Protein AF-A0A2D5GUH6-F1 (afdb_monomer_lite)

Secondary structure (DSSP, 8-state):
-PPP-S----TT----PPPSEEEEEEEEEEEEEEEEETTEEEEEEEEEEEE-GGGGG-EEE-B-EETTEE-B-TTSPBPB-B-SSSSBPEEEGGGGTT-EEE---EEEE-SGGGGGGGHHHHHHHHHTT----EEEETTEEEE---PPPHHHHTT-EEEEEEEEEEEE-TTTTTS-GGGPPEEEEEEEEEEEE-TTSPP--HHHH--PPP-

Foldseek 3Di:
DDDDDPDDDDPVDDDDDDDFDKAKWAFLFKDWDWDQDPLGIKIWIKTKIFGAQCLQVDKDFDFDDDVPHFDADPVRHTHFDDPVVRDGDIDGPNVSHRDMAMAPTQIGHPDPVCRVSNVVVVLVCVLLVNDFDWDADPNDTDTHDDDDDGVSGGQFIKIFGKDKDKDFDPVPPVDPPVRTDIDIDIHGPDIHGDPPDDGDDSVVSPPDDDD

pLDDT: mean 88.66, std 9.54, range [40.62, 97.88]

Structure (mmCIF, N/CA/C/O backbone):
data_AF-A0A2D5GUH6-F1
#
_entry.id   AF-A0A2D5GUH6-F1
#
loop_
_atom_site.group_PDB
_atom_site.id
_atom_site.type_symbol
_atom_site.label_atom_id
_atom_site.label_alt_id
_atom_site.label_comp_id
_atom_site.label_asym_id
_atom_site.label_entity_id
_atom_site.label_seq_id
_atom_site.pdbx_PDB_ins_code
_atom_site.Cartn_x
_atom_site.Cartn_y
_atom_site.Cartn_z
_atom_site.occupancy
_atom_site.B_iso_or_equiv
_atom_site.auth_seq_id
_atom_site.auth_comp_id
_atom_site.auth_asym_id
_atom_site.auth_atom_id
_atom_site.pdbx_PDB_model_num
ATOM 1 N N . MET A 1 1 ? -12.219 -28.291 39.552 1.00 52.75 1 MET A N 1
ATOM 2 C CA . MET A 1 1 ? -12.033 -26.850 39.821 1.00 52.75 1 MET A CA 1
ATOM 3 C C . MET A 1 1 ? -11.448 -26.207 38.575 1.00 52.75 1 MET A C 1
ATOM 5 O O . MET A 1 1 ? -10.598 -26.850 37.963 1.00 52.75 1 MET A O 1
ATOM 9 N N . PRO A 1 2 ? -11.906 -25.012 38.170 1.00 59.28 2 PRO A N 1
ATOM 10 C CA . PRO A 1 2 ? -11.261 -24.263 37.096 1.00 59.28 2 PRO A CA 1
ATOM 11 C C . PRO A 1 2 ? -9.807 -23.950 37.476 1.00 59.28 2 PRO A C 1
ATOM 13 O O . PRO A 1 2 ? -9.514 -23.716 38.648 1.00 59.28 2 PRO A O 1
ATOM 16 N N . LYS A 1 3 ? -8.898 -23.987 36.497 1.00 79.75 3 LYS A N 1
ATOM 17 C CA . LYS A 1 3 ? -7.474 -23.697 36.695 1.00 79.75 3 LYS A CA 1
ATOM 18 C C . LYS A 1 3 ? -7.233 -22.217 36.417 1.00 79.75 3 LYS A C 1
ATOM 20 O O . LYS A 1 3 ? -7.544 -21.751 35.324 1.00 79.75 3 LYS A O 1
ATOM 25 N N . THR A 1 4 ? -6.691 -21.493 37.389 1.00 72.62 4 THR A N 1
ATOM 26 C CA . THR A 1 4 ? -6.292 -20.096 37.194 1.00 72.62 4 THR A CA 1
ATOM 27 C C . THR A 1 4 ? -5.098 -20.043 36.243 1.00 72.62 4 THR A C 1
ATOM 29 O O . THR A 1 4 ? -4.139 -20.799 36.409 1.00 72.62 4 THR A O 1
ATOM 32 N N . ILE A 1 5 ? -5.177 -19.173 35.241 1.00 86.62 5 ILE A N 1
ATOM 33 C CA . ILE A 1 5 ? -4.087 -18.843 34.319 1.00 86.62 5 ILE A CA 1
ATOM 34 C C . ILE A 1 5 ? -3.830 -17.338 34.398 1.00 86.62 5 ILE A C 1
ATOM 36 O O . ILE A 1 5 ? -4.734 -16.582 34.749 1.00 86.62 5 ILE A O 1
ATOM 40 N N . GLU A 1 6 ? -2.623 -16.897 34.058 1.00 85.19 6 GLU A N 1
ATOM 41 C CA . GLU A 1 6 ? -2.213 -15.482 34.088 1.00 85.19 6 GLU A CA 1
ATOM 42 C C . GLU A 1 6 ? -2.738 -14.686 32.875 1.00 85.19 6 GLU A C 1
ATOM 44 O O . GLU A 1 6 ? -2.061 -13.814 32.339 1.00 85.19 6 GLU A O 1
ATOM 49 N N . ALA A 1 7 ? -3.947 -15.004 32.405 1.00 83.25 7 ALA A N 1
ATOM 50 C CA . ALA A 1 7 ? -4.593 -14.278 31.318 1.00 83.25 7 ALA A CA 1
ATOM 51 C C . ALA A 1 7 ? -5.390 -13.092 31.875 1.00 83.25 7 ALA A C 1
ATOM 53 O O . ALA A 1 7 ? -6.165 -13.241 32.822 1.00 83.25 7 ALA A O 1
ATOM 54 N N . THR A 1 8 ? -5.228 -11.923 31.260 1.00 79.50 8 THR A N 1
ATOM 55 C CA . THR A 1 8 ? -5.970 -10.701 31.587 1.00 79.50 8 THR A CA 1
ATOM 56 C C . THR A 1 8 ? -6.867 -10.300 30.415 1.00 79.50 8 THR A C 1
ATOM 58 O O . THR A 1 8 ? -6.554 -10.561 29.255 1.00 79.50 8 THR A O 1
ATOM 61 N N . TYR A 1 9 ? -8.010 -9.684 30.716 1.00 78.44 9 TYR A N 1
ATOM 62 C CA . TYR A 1 9 ? -8.901 -9.079 29.726 1.00 78.44 9 TYR A CA 1
ATOM 63 C C . TYR A 1 9 ? -9.115 -7.620 30.116 1.00 78.44 9 TYR A C 1
ATOM 65 O O . TYR A 1 9 ? -9.597 -7.341 31.213 1.00 78.44 9 TYR A O 1
ATOM 73 N N . ASP A 1 10 ? -8.725 -6.703 29.234 1.00 76.00 10 ASP A N 1
ATOM 74 C CA . ASP A 1 10 ? -8.953 -5.272 29.404 1.00 76.00 10 ASP A CA 1
ATOM 75 C C . ASP A 1 10 ? -10.206 -4.868 28.608 1.00 76.00 10 ASP A C 1
ATOM 77 O O . ASP A 1 10 ? -10.133 -4.740 27.384 1.00 76.00 10 ASP A O 1
ATOM 81 N N . PRO A 1 11 ? -11.359 -4.654 29.268 1.00 69.81 11 PRO A N 1
ATOM 82 C CA . PRO A 1 11 ? -12.603 -4.309 28.586 1.00 69.81 11 PRO A CA 1
ATOM 83 C C . PRO A 1 11 ? -12.568 -2.919 27.932 1.00 69.81 11 PRO A C 1
ATOM 85 O O . PRO A 1 11 ? -13.468 -2.599 27.159 1.00 69.81 11 PRO A O 1
ATOM 88 N N . SER A 1 12 ? -11.564 -2.085 28.233 1.00 69.50 12 SER A N 1
ATOM 89 C CA . SER A 1 12 ? -11.398 -0.771 27.604 1.00 69.50 12 SER A CA 1
ATOM 90 C C . SER A 1 12 ? -10.720 -0.847 26.232 1.00 69.50 12 SER A C 1
ATOM 92 O O . SER A 1 12 ? -10.913 0.035 25.393 1.00 69.50 12 SER A O 1
ATOM 94 N N . LYS A 1 13 ? -9.969 -1.924 25.962 1.00 68.06 13 LYS A N 1
ATOM 95 C CA . LYS A 1 13 ? -9.274 -2.158 24.692 1.00 68.06 13 LYS A CA 1
ATOM 96 C C . LYS A 1 13 ? -10.116 -3.038 23.785 1.00 68.06 13 LYS A C 1
ATOM 98 O O . LYS A 1 13 ? -9.887 -4.236 23.638 1.00 68.06 13 LYS A O 1
ATOM 103 N N . VAL A 1 14 ? -11.100 -2.413 23.149 1.00 73.31 14 VAL A N 1
ATOM 104 C CA . VAL A 1 14 ? -11.916 -3.082 22.136 1.00 73.31 14 VAL A CA 1
ATOM 105 C C . VAL A 1 14 ? -11.064 -3.294 20.887 1.00 73.31 14 VAL A C 1
ATOM 107 O O . VAL A 1 14 ? -10.550 -2.336 20.304 1.00 73.31 14 VAL A O 1
ATOM 110 N N . TRP A 1 15 ? -10.900 -4.553 20.482 1.00 79.94 15 TRP A N 1
ATOM 111 C CA . TRP A 1 15 ? -10.258 -4.889 19.215 1.00 79.94 15 TRP A CA 1
ATOM 112 C C . TRP A 1 15 ? -11.026 -4.234 18.060 1.00 79.94 15 TRP A C 1
ATOM 114 O O . TRP A 1 15 ? -12.254 -4.289 18.012 1.00 79.94 15 TRP A O 1
ATOM 124 N N . LYS A 1 16 ? -10.297 -3.612 17.130 1.00 85.00 16 LYS A N 1
ATOM 125 C CA . LYS A 1 16 ? -10.862 -2.981 15.934 1.00 85.00 16 LYS A CA 1
ATOM 126 C C . LYS A 1 16 ? -10.305 -3.673 14.688 1.00 85.00 16 LYS A C 1
ATOM 128 O O . LYS A 1 16 ? -9.084 -3.852 14.610 1.00 85.00 16 LYS A O 1
ATOM 133 N N . PRO A 1 17 ? -11.158 -4.060 13.724 1.00 88.06 17 PRO A N 1
ATOM 134 C CA . PRO A 1 17 ? -10.691 -4.625 12.471 1.00 88.06 17 PRO A CA 1
ATOM 135 C C . PRO A 1 17 ? -10.017 -3.556 11.612 1.00 88.06 17 PRO A C 1
ATOM 137 O O . PRO A 1 17 ? -10.402 -2.388 11.635 1.00 88.06 17 PRO A O 1
ATOM 140 N N . ILE A 1 18 ? -9.063 -3.993 10.794 1.00 91.19 18 ILE A N 1
ATOM 141 C CA . ILE A 1 18 ? -8.545 -3.187 9.689 1.00 91.19 18 ILE A CA 1
ATOM 142 C C . ILE A 1 18 ? -9.624 -3.149 8.603 1.00 91.19 18 ILE A C 1
ATOM 144 O O . ILE A 1 18 ? -10.157 -4.196 8.220 1.00 91.19 18 ILE A O 1
ATOM 148 N N . GLU A 1 19 ? -9.931 -1.964 8.091 1.00 93.25 19 GLU A N 1
ATOM 149 C CA . GLU A 1 19 ? -10.806 -1.807 6.932 1.00 93.25 19 GLU A CA 1
ATOM 150 C C . GLU A 1 19 ? -10.016 -1.506 5.657 1.00 93.25 19 GLU A C 1
ATOM 152 O O . GLU A 1 19 ? -8.835 -1.159 5.681 1.00 93.25 19 GLU A O 1
ATOM 157 N N . GLU A 1 20 ? -10.661 -1.719 4.513 1.00 94.88 20 GLU A N 1
ATOM 158 C CA . GLU A 1 20 ? -10.119 -1.233 3.247 1.00 94.88 20 GLU A CA 1
ATOM 159 C C . GLU A 1 20 ? -10.252 0.284 3.195 1.00 94.88 20 GLU A C 1
ATOM 161 O O . GLU A 1 20 ? -11.263 0.846 3.620 1.00 94.88 20 GLU A O 1
ATOM 166 N N . GLY A 1 21 ? -9.246 0.956 2.652 1.00 95.31 21 GLY A N 1
ATOM 167 C CA . GLY A 1 21 ? -9.231 2.407 2.665 1.00 95.31 21 GLY A CA 1
ATOM 168 C C . GLY A 1 21 ? -7.942 2.995 2.132 1.00 95.31 21 GLY A C 1
ATOM 169 O O . GLY A 1 21 ? -7.049 2.289 1.661 1.00 95.31 21 GLY A O 1
ATOM 170 N N . ILE A 1 22 ? -7.874 4.319 2.195 1.00 96.94 22 ILE A N 1
ATOM 171 C CA . ILE A 1 22 ? -6.683 5.087 1.861 1.00 96.94 22 ILE A CA 1
ATOM 172 C C . ILE A 1 22 ? -6.146 5.666 3.165 1.00 96.94 22 ILE A C 1
ATOM 174 O O . ILE A 1 22 ? -6.872 6.373 3.863 1.00 96.94 22 ILE A O 1
ATOM 178 N N . TYR A 1 23 ? -4.892 5.360 3.486 1.00 96.94 23 TYR A N 1
ATOM 179 C CA . TYR A 1 23 ? -4.272 5.754 4.748 1.00 96.94 23 TYR A CA 1
ATOM 180 C C . TYR A 1 23 ? -2.957 6.499 4.505 1.00 96.94 23 TYR A C 1
ATOM 182 O O . TYR A 1 23 ? -2.220 6.119 3.589 1.00 96.94 23 TYR A O 1
ATOM 190 N N . PRO A 1 24 ? -2.643 7.531 5.309 1.00 97.56 24 PRO A N 1
ATOM 191 C CA . PRO A 1 24 ? -1.328 8.153 5.289 1.00 97.56 24 PRO A CA 1
ATOM 192 C C . PRO A 1 24 ? -0.286 7.169 5.827 1.00 97.56 24 PRO A C 1
ATOM 194 O O . PRO A 1 24 ? -0.514 6.462 6.813 1.00 97.56 24 PRO A O 1
ATOM 197 N N . ALA A 1 25 ? 0.853 7.101 5.159 1.00 97.69 25 ALA A N 1
ATOM 198 C CA . ALA A 1 25 ? 1.940 6.194 5.475 1.00 97.69 25 ALA A CA 1
ATOM 199 C C . ALA A 1 25 ? 3.278 6.771 5.014 1.00 97.69 25 ALA A C 1
ATOM 201 O O . ALA A 1 25 ? 3.339 7.741 4.262 1.00 97.69 25 ALA A O 1
ATOM 202 N N . HIS A 1 26 ? 4.350 6.107 5.414 1.00 97.44 26 HIS A N 1
ATOM 203 C CA . HIS A 1 26 ? 5.699 6.339 4.926 1.00 97.44 26 HIS A CA 1
ATOM 204 C C . HIS A 1 26 ? 6.218 5.074 4.264 1.00 97.44 26 HIS A C 1
ATOM 206 O O . HIS A 1 26 ? 5.919 3.956 4.699 1.00 97.44 26 HIS A O 1
ATOM 212 N N . ILE A 1 27 ? 7.002 5.238 3.203 1.00 96.38 27 ILE A N 1
ATOM 213 C CA . ILE A 1 27 ? 7.731 4.118 2.608 1.00 96.38 27 ILE A CA 1
ATOM 214 C C . ILE A 1 27 ? 8.804 3.690 3.610 1.00 96.38 27 ILE A C 1
ATOM 216 O O . ILE A 1 27 ? 9.737 4.436 3.891 1.00 96.38 27 ILE A O 1
ATOM 220 N N . LYS A 1 28 ? 8.648 2.485 4.162 1.00 95.00 28 LYS A N 1
ATOM 221 C CA . LYS A 1 28 ? 9.553 1.920 5.168 1.00 95.00 28 LYS A CA 1
ATOM 222 C C . LYS A 1 28 ? 10.783 1.280 4.538 1.00 95.00 28 LYS A C 1
ATOM 224 O O . LYS A 1 28 ? 11.849 1.276 5.131 1.00 95.00 28 LYS A O 1
ATOM 229 N N . GLY A 1 29 ? 10.623 0.671 3.370 1.00 93.69 29 GLY A N 1
ATOM 230 C CA . GLY A 1 29 ? 11.730 -0.012 2.719 1.00 93.69 29 GLY A CA 1
ATOM 231 C C . GLY A 1 29 ? 11.336 -0.634 1.397 1.00 93.69 29 GLY A C 1
ATOM 232 O O . GLY A 1 29 ? 10.152 -0.816 1.096 1.00 93.69 29 GLY A O 1
ATOM 233 N N . ILE A 1 30 ? 12.358 -1.001 0.642 1.00 94.44 30 ILE A N 1
ATOM 234 C CA . ILE A 1 30 ? 12.251 -1.637 -0.661 1.00 94.44 30 ILE A CA 1
ATOM 235 C C . ILE A 1 30 ? 13.061 -2.931 -0.656 1.00 94.44 30 ILE A C 1
ATOM 237 O O . ILE A 1 30 ? 14.000 -3.109 0.111 1.00 94.44 30 ILE A O 1
ATOM 241 N N . SER A 1 31 ? 12.670 -3.878 -1.491 1.00 93.50 31 SER A N 1
ATOM 242 C CA . SER A 1 31 ? 13.477 -5.054 -1.792 1.00 93.50 31 SER A CA 1
ATOM 243 C C . SER A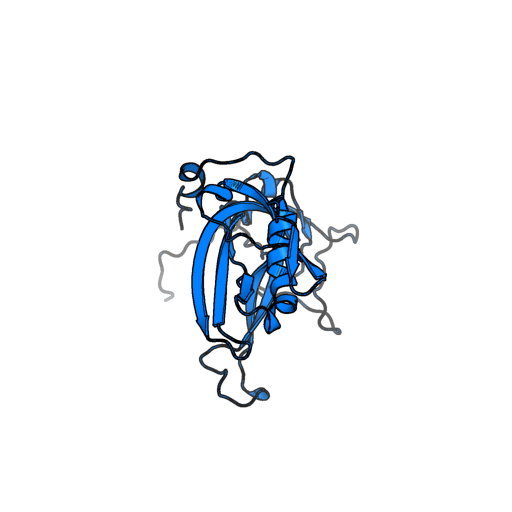 1 31 ? 13.276 -5.412 -3.251 1.00 93.50 31 SER A C 1
ATOM 245 O O . SER A 1 31 ? 12.173 -5.263 -3.779 1.00 93.50 31 SER A O 1
ATOM 247 N N . SER A 1 32 ? 14.331 -5.874 -3.910 1.00 94.44 32 SER A N 1
ATOM 248 C CA . SER A 1 32 ? 14.270 -6.309 -5.298 1.00 94.44 32 SER A CA 1
ATOM 249 C C . SER A 1 32 ? 14.840 -7.714 -5.443 1.00 94.44 32 SER A C 1
ATOM 251 O O . SER A 1 32 ? 15.716 -8.140 -4.689 1.00 94.44 32 SER A O 1
ATOM 253 N N . LYS A 1 33 ? 14.296 -8.474 -6.391 1.00 94.38 33 LYS A N 1
ATOM 254 C CA . LYS A 1 33 ? 14.839 -9.777 -6.778 1.00 94.38 33 LYS A CA 1
ATOM 255 C C . LYS A 1 33 ? 14.514 -10.095 -8.224 1.00 94.38 33 LYS A C 1
ATOM 257 O O . LYS A 1 33 ? 13.436 -9.759 -8.714 1.00 94.38 33 LYS A O 1
ATOM 262 N N . GLU A 1 34 ? 15.414 -10.810 -8.876 1.00 94.50 34 GLU A N 1
ATOM 263 C CA . GLU A 1 34 ? 15.160 -11.388 -10.189 1.00 94.50 34 GLU A CA 1
ATOM 264 C C . GLU A 1 34 ? 14.294 -12.644 -10.056 1.00 94.50 34 GLU A C 1
ATOM 266 O O . GLU A 1 34 ? 14.464 -13.462 -9.147 1.00 94.50 34 GLU A O 1
ATOM 271 N N . VAL A 1 35 ? 13.329 -12.791 -10.957 1.00 93.19 35 VAL A N 1
ATOM 272 C CA . VAL A 1 35 ? 12.432 -13.942 -11.019 1.00 93.19 35 VAL A CA 1
ATOM 273 C C . VAL A 1 35 ? 12.217 -14.372 -12.460 1.00 93.19 35 VAL A C 1
ATOM 275 O O . VAL A 1 35 ? 12.092 -13.559 -13.376 1.00 93.19 35 VAL A O 1
ATOM 278 N N . HIS A 1 36 ? 12.088 -15.681 -12.651 1.00 90.31 36 HIS A N 1
ATOM 279 C CA . HIS A 1 36 ? 11.656 -16.238 -13.921 1.00 90.31 36 HIS A CA 1
ATOM 280 C C . HIS A 1 36 ? 10.138 -16.439 -13.899 1.00 90.31 36 HIS A C 1
ATOM 282 O O . HIS A 1 36 ? 9.603 -17.172 -13.062 1.00 90.31 36 HIS A O 1
ATOM 288 N N . THR A 1 37 ? 9.425 -15.776 -14.806 1.00 86.88 37 THR A N 1
ATOM 289 C CA . THR A 1 37 ? 7.965 -15.874 -14.920 1.00 86.88 37 THR A CA 1
ATOM 290 C C . THR A 1 37 ? 7.571 -16.541 -16.235 1.00 86.88 37 THR A C 1
ATOM 292 O O . THR A 1 37 ? 8.360 -16.632 -17.169 1.00 86.88 37 THR A O 1
ATOM 295 N N . ARG A 1 38 ? 6.295 -16.927 -16.375 1.00 83.50 38 ARG A N 1
ATOM 296 C CA . ARG A 1 38 ? 5.752 -17.397 -17.667 1.00 83.50 38 ARG A CA 1
ATOM 297 C C . ARG A 1 38 ? 5.865 -16.361 -18.792 1.00 83.50 38 ARG A C 1
ATOM 299 O O . ARG A 1 38 ? 5.743 -16.714 -19.956 1.00 83.50 38 ARG A O 1
ATOM 306 N N . ALA A 1 39 ? 6.007 -15.088 -18.434 1.00 81.06 39 ALA A N 1
ATOM 307 C CA . ALA A 1 39 ? 6.081 -13.961 -19.349 1.00 81.06 39 ALA A CA 1
ATOM 308 C C . ALA A 1 39 ? 7.524 -13.549 -19.690 1.00 81.06 39 ALA A C 1
ATOM 310 O O . ALA A 1 39 ? 7.675 -12.585 -20.434 1.00 81.06 39 ALA A O 1
ATOM 311 N N . GLY A 1 40 ? 8.531 -14.250 -19.155 1.00 85.94 40 GLY A N 1
ATOM 312 C CA . GLY A 1 40 ? 9.948 -13.919 -19.284 1.00 85.94 40 GLY A CA 1
ATOM 313 C C . GLY A 1 40 ? 10.607 -13.611 -17.939 1.00 85.94 40 GLY A C 1
ATOM 314 O O . GLY A 1 40 ? 9.989 -13.736 -16.872 1.00 85.94 40 GLY A O 1
ATOM 315 N N . GLU A 1 41 ? 11.874 -13.216 -18.008 1.00 91.94 41 GLU A N 1
ATOM 316 C CA . GLU A 1 41 ? 12.641 -12.718 -16.867 1.00 91.94 41 GLU A CA 1
ATOM 317 C C . GLU A 1 41 ? 12.098 -11.360 -16.417 1.00 91.94 41 GLU A C 1
ATOM 319 O O . GLU A 1 41 ? 11.745 -10.501 -17.231 1.00 91.94 41 GLU A O 1
ATOM 324 N N . ALA A 1 42 ? 11.979 -11.189 -15.104 1.00 94.56 42 ALA A N 1
ATOM 325 C CA . ALA A 1 42 ? 11.501 -9.956 -14.510 1.00 94.56 42 ALA A CA 1
ATOM 326 C C . ALA A 1 42 ? 12.251 -9.647 -13.218 1.00 94.56 42 ALA A C 1
ATOM 328 O O . ALA A 1 42 ? 12.640 -10.548 -12.477 1.00 94.56 42 ALA A O 1
ATOM 329 N N . ILE A 1 43 ? 12.373 -8.364 -12.910 1.00 95.56 43 ILE A N 1
ATOM 330 C CA . ILE A 1 43 ? 12.753 -7.883 -11.586 1.00 95.56 43 ILE A CA 1
ATOM 331 C C . ILE A 1 43 ? 11.455 -7.593 -10.834 1.00 95.56 43 ILE A C 1
ATOM 333 O O . ILE A 1 43 ? 10.577 -6.899 -11.346 1.00 95.56 43 ILE A O 1
ATOM 337 N N . VAL A 1 44 ? 11.304 -8.142 -9.633 1.00 94.94 44 VAL A N 1
ATOM 338 C CA . VAL A 1 44 ? 10.187 -7.819 -8.740 1.00 94.94 44 VAL A CA 1
ATOM 339 C C . VAL A 1 44 ? 10.684 -6.870 -7.676 1.00 94.94 44 VAL A C 1
ATOM 341 O O . VAL A 1 44 ? 11.592 -7.220 -6.927 1.00 94.94 44 VAL A O 1
ATOM 344 N N . VAL A 1 45 ? 10.056 -5.702 -7.602 1.00 95.25 45 VAL A N 1
ATOM 345 C CA . VAL A 1 45 ? 10.279 -4.692 -6.569 1.00 95.25 45 VAL A CA 1
ATOM 346 C C . VAL A 1 45 ? 9.135 -4.756 -5.566 1.00 95.25 45 VAL A C 1
ATOM 348 O O . VAL A 1 45 ? 7.984 -4.552 -5.939 1.00 95.25 45 VAL A O 1
ATOM 351 N N . ASN A 1 46 ? 9.434 -5.043 -4.304 1.00 95.31 46 ASN A N 1
ATOM 352 C CA . ASN A 1 46 ? 8.477 -5.069 -3.204 1.00 95.31 46 ASN A CA 1
ATOM 353 C C . ASN A 1 46 ? 8.725 -3.905 -2.252 1.00 95.31 46 ASN A C 1
ATOM 355 O O . ASN A 1 46 ? 9.833 -3.757 -1.736 1.00 95.31 46 ASN A O 1
ATOM 359 N N . MET A 1 47 ? 7.679 -3.142 -1.963 1.00 95.44 47 MET A N 1
ATOM 360 C CA . MET A 1 47 ? 7.708 -2.036 -1.019 1.00 95.44 47 MET A CA 1
ATOM 361 C C . MET A 1 47 ? 6.991 -2.401 0.280 1.00 95.44 47 MET A C 1
ATOM 363 O O . MET A 1 47 ? 6.009 -3.156 0.316 1.00 95.44 47 MET A O 1
ATOM 367 N N . ARG A 1 48 ? 7.503 -1.832 1.369 1.00 96.50 48 ARG A N 1
ATOM 368 C CA . ARG A 1 48 ? 6.914 -1.884 2.705 1.00 96.50 48 ARG A CA 1
ATOM 369 C C . ARG A 1 48 ? 6.516 -0.481 3.122 1.00 96.50 48 ARG A C 1
ATOM 371 O O . ARG A 1 48 ? 7.238 0.474 2.849 1.00 96.50 48 ARG A O 1
ATOM 378 N N . TYR A 1 49 ? 5.393 -0.376 3.814 1.00 97.19 49 TYR A N 1
ATOM 379 C CA . TYR A 1 49 ? 4.810 0.894 4.227 1.00 97.19 49 TYR A CA 1
ATOM 380 C C . TYR A 1 49 ? 4.481 0.841 5.710 1.00 97.19 49 TYR A C 1
ATOM 382 O O . TYR A 1 49 ? 3.888 -0.141 6.155 1.00 97.19 49 TYR A O 1
ATOM 390 N N . ARG A 1 50 ? 4.829 1.892 6.451 1.00 96.62 50 ARG A N 1
ATOM 391 C CA . ARG A 1 50 ? 4.445 2.080 7.854 1.00 96.62 50 ARG A CA 1
ATOM 392 C C . ARG A 1 50 ? 3.363 3.148 7.910 1.00 96.62 50 ARG A C 1
ATOM 394 O O . ARG A 1 50 ? 3.567 4.242 7.398 1.00 96.62 50 ARG A O 1
ATOM 401 N N . VAL A 1 51 ? 2.207 2.831 8.484 1.00 96.81 51 VAL A N 1
ATOM 402 C CA . VAL A 1 51 ? 1.109 3.796 8.629 1.00 96.81 51 VAL A CA 1
ATOM 403 C C . VAL A 1 51 ? 1.540 4.932 9.553 1.00 96.81 51 VAL A C 1
ATOM 405 O O . VAL A 1 51 ? 2.031 4.682 10.657 1.00 96.81 51 VAL A O 1
ATOM 408 N N . ALA A 1 52 ? 1.319 6.160 9.094 1.00 95.81 52 ALA A N 1
ATOM 409 C CA . ALA A 1 52 ? 1.729 7.378 9.772 1.00 95.81 52 ALA A CA 1
ATOM 410 C C . ALA A 1 52 ? 0.829 7.692 10.980 1.00 95.81 52 ALA A C 1
ATOM 412 O O . ALA A 1 52 ? -0.317 7.237 11.070 1.00 95.81 52 ALA A O 1
ATOM 413 N N . ASP A 1 53 ? 1.324 8.511 11.902 1.00 94.62 53 ASP A N 1
ATOM 414 C CA . ASP A 1 53 ? 0.614 8.900 13.126 1.00 94.62 53 ASP A CA 1
ATOM 415 C C . ASP A 1 53 ? -0.680 9.678 12.845 1.00 94.62 53 ASP A C 1
ATOM 417 O O . ASP A 1 53 ? -1.668 9.597 13.586 1.00 94.62 53 ASP A O 1
ATOM 421 N N . GLU A 1 54 ? -0.712 10.395 11.728 1.00 95.19 54 GLU A N 1
ATOM 422 C CA . GLU A 1 54 ? -1.834 11.198 11.268 1.00 95.19 54 GLU A CA 1
ATOM 423 C C . GLU A 1 54 ? -3.049 10.356 10.881 1.00 95.19 54 GLU A C 1
ATOM 425 O O . GLU A 1 54 ? -4.144 10.909 10.757 1.00 95.19 54 GLU A O 1
ATOM 430 N N . VAL A 1 55 ? -2.913 9.027 10.782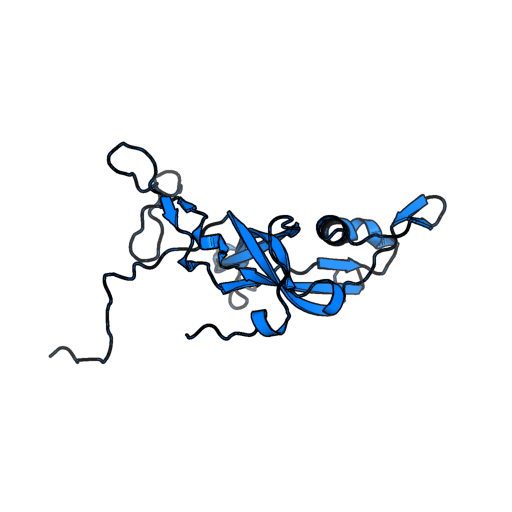 1.00 95.44 55 VAL A N 1
ATOM 431 C CA . VAL A 1 55 ? -4.048 8.108 10.608 1.00 95.44 55 VAL A CA 1
ATOM 432 C C . VAL A 1 55 ? -5.081 8.249 11.732 1.00 95.44 55 VAL A C 1
ATOM 434 O O . VAL A 1 55 ? -6.261 7.979 11.534 1.00 95.44 55 VAL A O 1
ATOM 437 N N . THR A 1 56 ? -4.674 8.742 12.904 1.00 94.00 56 THR A N 1
ATOM 438 C CA . THR A 1 56 ? -5.564 9.057 14.035 1.00 94.00 56 THR A CA 1
ATOM 439 C C . THR A 1 56 ? -6.644 10.091 13.697 1.00 94.00 56 THR A C 1
ATOM 441 O O . THR A 1 56 ? -7.707 10.085 14.317 1.00 94.00 56 THR A O 1
ATOM 444 N N . LYS A 1 57 ? -6.410 10.941 12.688 1.00 95.00 57 LYS A N 1
ATOM 445 C CA . LYS A 1 57 ? -7.373 11.930 12.173 1.00 95.00 57 LYS A CA 1
ATOM 446 C C . LYS A 1 57 ? -8.414 11.311 11.232 1.00 95.00 57 LYS A C 1
ATOM 448 O O . LYS A 1 57 ? -9.395 11.966 10.890 1.00 95.00 57 LYS A O 1
ATOM 453 N N . TYR A 1 58 ? -8.200 10.067 10.805 1.00 94.75 58 TYR A N 1
ATOM 454 C CA . TYR A 1 58 ? -9.081 9.343 9.900 1.00 94.75 58 TYR A CA 1
ATOM 455 C C . TYR A 1 58 ? -10.069 8.494 10.690 1.00 94.75 58 TYR A C 1
ATOM 457 O O . TYR A 1 58 ? -9.809 8.059 11.818 1.00 94.75 58 TYR A O 1
ATOM 465 N N . THR A 1 59 ? -11.216 8.242 10.070 1.00 94.31 59 THR A N 1
ATOM 466 C CA . THR A 1 59 ? -12.247 7.376 10.631 1.00 94.31 59 THR A CA 1
ATOM 467 C C . THR A 1 59 ? -12.588 6.254 9.667 1.00 94.31 59 THR A C 1
ATOM 469 O O . THR A 1 59 ? -12.398 6.379 8.457 1.00 94.31 59 THR A O 1
ATOM 472 N N . GLN A 1 60 ? -13.081 5.152 10.218 1.00 92.75 60 GLN A N 1
ATOM 473 C CA . GLN A 1 60 ? -13.595 4.021 9.461 1.00 92.75 60 GLN A CA 1
ATOM 474 C C . GLN A 1 60 ? -15.014 3.676 9.920 1.00 92.75 60 GLN A C 1
ATOM 476 O O . GLN A 1 60 ? -15.321 3.839 11.111 1.00 92.75 60 GLN A O 1
ATOM 481 N N . PRO A 1 61 ? -15.869 3.188 9.007 1.00 91.75 61 PRO A N 1
ATOM 482 C CA . PRO A 1 61 ? -17.186 2.685 9.362 1.00 91.75 61 PRO A CA 1
ATOM 483 C C . PRO A 1 61 ? -17.076 1.494 10.316 1.00 91.75 61 PRO A C 1
ATOM 485 O O . PRO A 1 61 ? -16.180 0.657 10.193 1.00 91.75 61 PRO A O 1
ATOM 488 N N . LEU A 1 62 ? -18.004 1.419 11.265 1.00 90.19 62 LEU A N 1
ATOM 489 C CA . LEU A 1 62 ? -18.172 0.266 12.135 1.00 90.19 62 LEU A CA 1
ATOM 490 C C . LEU A 1 62 ? -19.254 -0.659 11.584 1.00 90.19 62 LEU A C 1
ATOM 492 O O . LEU A 1 62 ? -20.313 -0.228 11.121 1.00 90.19 62 LEU A O 1
ATOM 496 N N . TRP A 1 63 ? -18.970 -1.947 11.682 1.00 91.12 63 TRP A N 1
ATOM 497 C CA . TRP A 1 63 ? -19.856 -3.034 11.297 1.00 91.12 63 TRP A CA 1
ATOM 498 C C . TRP A 1 63 ? -20.182 -3.853 12.538 1.00 91.12 63 TRP A C 1
ATOM 500 O O . TRP A 1 63 ? -19.376 -3.912 13.471 1.00 91.12 63 TRP A O 1
ATOM 510 N N . GLU A 1 64 ? -21.352 -4.474 12.558 1.00 89.50 64 GLU A N 1
ATOM 511 C CA . GLU A 1 64 ? -21.705 -5.413 13.611 1.00 89.50 64 GLU A CA 1
ATOM 512 C C . GLU A 1 64 ? -20.779 -6.631 13.564 1.00 89.50 64 GLU A C 1
ATOM 514 O O . GLU A 1 64 ? -20.403 -7.127 12.494 1.00 89.50 64 GLU A O 1
ATOM 519 N N . MET A 1 65 ? -20.377 -7.096 14.747 1.00 86.94 65 MET A N 1
ATOM 520 C CA . MET A 1 65 ? -19.434 -8.197 14.896 1.00 86.94 65 MET A CA 1
ATOM 521 C C . MET A 1 65 ? -19.906 -9.186 15.958 1.00 86.94 65 MET A C 1
ATOM 523 O O . MET A 1 65 ? -20.335 -8.781 17.037 1.00 86.94 65 MET A O 1
ATOM 527 N N . ASP A 1 66 ? -19.752 -10.475 15.662 1.00 84.12 66 ASP A N 1
ATOM 528 C CA . ASP A 1 66 ? -19.850 -11.571 16.625 1.00 84.12 66 ASP A CA 1
ATOM 529 C C . ASP A 1 66 ? -18.438 -12.123 16.877 1.00 84.12 66 ASP A C 1
ATOM 531 O O . ASP A 1 66 ? -17.828 -12.803 16.040 1.00 84.12 66 ASP A O 1
ATOM 535 N N . GLY A 1 67 ? -17.851 -11.718 18.006 1.00 83.06 67 GLY A N 1
ATOM 536 C CA . GLY A 1 67 ? -16.436 -11.936 18.295 1.00 83.06 67 GLY A CA 1
ATOM 537 C C . GLY A 1 67 ? -15.530 -11.257 17.260 1.00 83.06 67 GLY A C 1
ATOM 538 O O . GLY A 1 67 ? -15.461 -10.034 17.190 1.00 83.06 67 GLY A O 1
ATOM 539 N N . TYR A 1 68 ? -14.820 -12.058 16.459 1.00 81.56 68 TYR A N 1
ATOM 540 C CA . TYR A 1 68 ? -13.891 -11.587 15.416 1.00 81.56 68 TYR A CA 1
ATOM 541 C C . TYR A 1 68 ? -14.461 -11.692 13.993 1.00 81.56 68 TYR A C 1
ATOM 543 O O . TYR A 1 68 ? -13.725 -11.519 13.019 1.00 81.56 68 TYR A O 1
ATOM 551 N N . LYS A 1 69 ? -15.751 -12.018 13.849 1.00 84.38 69 LYS A N 1
ATOM 552 C CA . LYS A 1 69 ? -16.422 -12.170 12.553 1.00 84.38 69 LYS A CA 1
ATOM 553 C C . LYS A 1 69 ? -17.441 -11.058 12.349 1.00 84.38 69 LYS A C 1
ATOM 555 O O . LYS A 1 69 ? -18.108 -10.658 13.295 1.00 84.38 69 LYS A O 1
ATOM 560 N N . TYR A 1 70 ? -17.558 -10.577 11.115 1.00 88.94 70 TYR A N 1
ATOM 561 C CA . TYR A 1 70 ? -18.632 -9.658 10.748 1.00 88.94 70 TYR A CA 1
ATOM 562 C C . TYR A 1 70 ? -19.966 -10.392 10.748 1.00 88.94 70 TYR A C 1
ATOM 564 O O . TYR A 1 70 ? -20.044 -11.515 10.248 1.00 88.94 70 TYR A O 1
ATOM 572 N N . VAL A 1 71 ? -20.994 -9.735 11.272 1.00 90.69 71 VAL A N 1
ATOM 573 C CA . VAL A 1 71 ? -22.377 -10.155 11.061 1.00 90.69 71 VAL A CA 1
ATOM 574 C C . VAL A 1 71 ? -22.776 -9.762 9.638 1.00 90.69 71 VAL A C 1
ATOM 576 O O . VAL A 1 71 ? -22.502 -8.639 9.200 1.00 90.69 71 VAL A O 1
ATOM 579 N N . THR A 1 72 ? -23.384 -10.697 8.913 1.00 92.12 72 THR A N 1
ATOM 580 C CA . THR A 1 72 ? -23.884 -10.501 7.550 1.00 92.12 72 THR A CA 1
ATOM 581 C C . THR A 1 72 ? -25.401 -10.629 7.508 1.00 92.12 72 THR A C 1
ATOM 583 O O . THR A 1 72 ? -25.980 -11.356 8.317 1.00 92.12 72 THR A O 1
ATOM 586 N N . ASP A 1 73 ? -26.035 -9.895 6.598 1.00 90.50 73 ASP A N 1
ATOM 587 C CA . ASP A 1 73 ? -27.457 -10.025 6.283 1.00 90.50 73 ASP A CA 1
ATOM 588 C C . ASP A 1 73 ? -27.738 -11.203 5.329 1.00 90.50 73 ASP A C 1
ATOM 590 O O . ASP A 1 73 ? -26.847 -11.995 5.009 1.00 90.50 73 ASP A O 1
ATOM 594 N N . ASP A 1 74 ? -28.994 -11.324 4.893 1.00 92.44 74 ASP A N 1
ATOM 595 C CA . ASP A 1 74 ? -29.462 -12.391 3.999 1.00 92.44 74 ASP A CA 1
ATOM 596 C C . ASP A 1 74 ? -28.822 -12.339 2.591 1.00 92.44 74 ASP A C 1
ATOM 598 O O . ASP A 1 74 ? -28.884 -13.329 1.860 1.00 92.44 74 ASP A O 1
ATOM 602 N N . ASP A 1 75 ? -28.186 -11.219 2.222 1.00 90.38 75 ASP A N 1
ATOM 603 C CA . ASP A 1 75 ? -27.485 -10.997 0.948 1.00 90.38 75 ASP A CA 1
ATOM 604 C C . ASP A 1 75 ? -25.947 -11.100 1.099 1.00 90.38 75 ASP A C 1
ATOM 606 O O . ASP A 1 75 ? -25.187 -10.634 0.236 1.00 90.38 75 ASP A O 1
ATOM 610 N N . ASP A 1 76 ? -25.472 -11.685 2.207 1.00 85.31 76 ASP A N 1
ATOM 611 C CA . ASP A 1 76 ? -24.057 -11.791 2.592 1.00 85.31 76 ASP A CA 1
ATOM 612 C C . ASP A 1 76 ? -23.335 -10.425 2.698 1.00 85.31 76 ASP A C 1
ATOM 614 O O . ASP A 1 76 ? -22.100 -10.340 2.636 1.00 85.31 76 ASP A O 1
ATOM 618 N N . GLN A 1 77 ? -24.075 -9.326 2.886 1.00 89.44 77 GLN A N 1
ATOM 619 C CA . GLN A 1 77 ? -23.506 -7.995 3.098 1.00 89.44 77 GLN A CA 1
ATOM 620 C C . GLN A 1 77 ? -23.294 -7.731 4.586 1.00 89.44 77 GLN A C 1
ATOM 622 O O . GLN A 1 77 ? -24.058 -8.170 5.439 1.00 89.44 77 GLN A O 1
ATOM 627 N N . ARG A 1 78 ? -22.230 -6.996 4.930 1.00 91.06 78 ARG A N 1
ATOM 628 C CA . ARG A 1 78 ? -21.934 -6.662 6.333 1.00 91.06 78 ARG A CA 1
ATOM 629 C C . ARG A 1 78 ? -23.023 -5.752 6.899 1.00 91.06 78 ARG A C 1
ATOM 631 O O . ARG A 1 78 ? -23.367 -4.750 6.277 1.00 91.06 78 ARG A O 1
ATOM 638 N N . VAL A 1 79 ? -23.480 -6.039 8.114 1.00 91.00 79 VAL A N 1
ATOM 639 C CA . VAL A 1 79 ? -24.496 -5.223 8.792 1.00 91.00 79 VAL A CA 1
ATOM 640 C C . VAL A 1 79 ? -23.839 -3.987 9.431 1.00 91.00 79 VAL A C 1
ATOM 642 O O . VAL A 1 79 ? -22.907 -4.137 10.228 1.00 91.00 79 VAL A O 1
ATOM 645 N N . PRO A 1 80 ? -24.246 -2.749 9.087 1.00 91.25 80 PRO A N 1
ATOM 646 C CA . PRO A 1 80 ? -23.648 -1.536 9.642 1.00 91.25 80 PRO A CA 1
ATOM 647 C C . PRO A 1 80 ? -24.069 -1.319 11.101 1.00 91.25 80 PRO A C 1
ATOM 649 O O . PRO A 1 80 ? -25.252 -1.365 11.429 1.00 91.25 80 PRO A O 1
ATOM 652 N N . LEU A 1 81 ? -23.116 -0.988 11.976 1.00 88.88 81 LEU A N 1
ATOM 653 C CA . LEU A 1 81 ? -23.420 -0.661 13.371 1.00 88.88 81 LEU A CA 1
ATOM 654 C C . LEU A 1 81 ? -24.011 0.753 13.452 1.00 88.88 81 LEU A C 1
ATOM 656 O O . LEU A 1 81 ? -23.304 1.718 13.173 1.00 88.88 81 LEU A O 1
ATOM 660 N N . THR A 1 82 ? -25.272 0.921 13.858 1.00 88.62 82 THR A N 1
ATOM 661 C CA . THR A 1 82 ? -25.941 2.239 13.828 1.00 88.62 82 THR A CA 1
ATOM 662 C C . THR A 1 82 ? -25.831 3.031 15.137 1.00 88.62 82 THR A C 1
ATOM 664 O O . THR A 1 82 ? -25.822 2.478 16.234 1.00 88.62 82 THR A O 1
ATOM 667 N N . ASN A 1 83 ? -25.756 4.361 15.037 1.00 80.19 83 ASN A N 1
ATOM 668 C CA . ASN A 1 83 ? -25.560 5.287 16.158 1.00 80.19 83 ASN A CA 1
ATOM 669 C C . ASN A 1 83 ? -26.876 5.714 16.842 1.00 80.19 83 ASN A C 1
ATOM 671 O O . ASN A 1 83 ? -27.047 6.881 17.179 1.00 80.19 83 ASN A O 1
ATOM 675 N N . GLY A 1 84 ? -27.861 4.825 16.995 1.00 76.94 84 GLY A N 1
ATOM 676 C CA . GLY A 1 84 ? -29.164 5.141 17.614 1.00 76.94 84 GLY A CA 1
ATOM 677 C C . GLY A 1 84 ? -30.028 6.203 16.898 1.00 76.94 84 GLY A C 1
ATOM 678 O O . GLY A 1 84 ? -31.214 6.315 17.194 1.00 76.94 84 GLY A O 1
ATOM 679 N N . LYS A 1 85 ? -29.474 6.953 15.934 1.00 80.69 85 LYS A N 1
ATOM 680 C CA . LYS A 1 85 ? -30.163 7.876 15.015 1.00 80.69 85 LYS A CA 1
ATOM 681 C C . LYS A 1 85 ? -30.347 7.275 13.617 1.00 80.69 85 LYS A C 1
ATOM 683 O O . LYS A 1 85 ? -30.841 7.953 12.725 1.00 80.69 85 LYS A O 1
ATOM 688 N N . GLY A 1 86 ? -29.951 6.014 13.433 1.00 81.62 86 GLY A N 1
ATOM 689 C CA . GLY A 1 86 ? -30.036 5.295 12.161 1.00 81.62 86 GLY A CA 1
ATOM 690 C C . GLY A 1 86 ? -28.867 5.535 11.200 1.00 81.62 86 GLY A C 1
ATOM 691 O O . GLY A 1 86 ? -28.875 4.972 10.112 1.00 81.62 86 GLY A O 1
ATOM 692 N N . GLU A 1 87 ? -27.853 6.322 11.575 1.00 89.19 87 GLU A N 1
ATOM 693 C CA . GLU A 1 87 ? -26.638 6.503 10.768 1.00 89.19 87 GLU A CA 1
ATOM 694 C C . GLU A 1 87 ? -25.569 5.484 11.172 1.00 89.19 87 GLU A C 1
ATOM 696 O O . GLU A 1 87 ? -25.487 5.088 12.338 1.00 89.19 87 GLU A O 1
ATOM 701 N N . GLN A 1 88 ? -24.717 5.073 10.231 1.00 91.69 88 GLN A N 1
ATOM 702 C CA . GLN A 1 88 ? -23.610 4.172 10.541 1.00 91.69 88 GLN A CA 1
ATOM 703 C C . GLN A 1 88 ? -22.600 4.855 11.473 1.00 91.69 88 GLN A C 1
ATOM 705 O O . GLN A 1 88 ? -22.128 5.965 11.227 1.00 91.69 88 GLN A O 1
ATOM 710 N N . SER A 1 89 ? -22.260 4.165 12.553 1.00 90.25 89 SER A N 1
ATOM 711 C CA . SER A 1 89 ? -21.236 4.578 13.501 1.00 90.25 89 SER A CA 1
ATOM 712 C C . SER A 1 89 ? -19.865 4.518 12.843 1.00 90.25 89 SER A C 1
ATOM 714 O O . SER A 1 89 ? -19.577 3.631 12.040 1.00 90.25 89 SER A O 1
ATOM 716 N N . VAL A 1 90 ? -18.990 5.436 13.232 1.00 91.94 90 VAL A N 1
ATOM 717 C CA . VAL A 1 90 ? -17.596 5.474 12.788 1.00 91.94 90 VAL A CA 1
ATOM 718 C C . VAL A 1 90 ? -16.668 5.425 13.993 1.00 9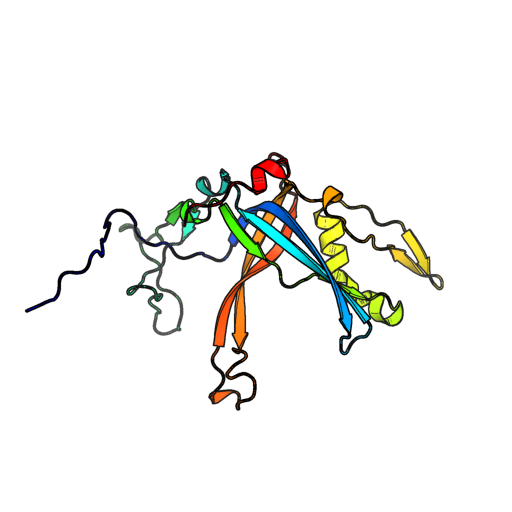1.94 90 VAL A C 1
ATOM 720 O O . VAL A 1 90 ? -17.042 5.822 15.097 1.00 91.94 90 VAL A O 1
ATOM 723 N N . SER A 1 91 ? -15.443 4.948 13.796 1.00 90.25 91 SER A N 1
ATOM 724 C CA . SER A 1 91 ? -14.395 4.998 14.819 1.00 90.25 91 SER A CA 1
ATOM 725 C C . SER A 1 91 ? -13.090 5.529 14.253 1.00 90.25 91 SER A C 1
ATOM 727 O O . SER A 1 91 ? -12.854 5.444 13.051 1.00 90.25 91 SER A O 1
ATOM 729 N N . THR A 1 92 ? -12.233 6.052 15.126 1.00 92.75 92 THR A N 1
ATOM 730 C CA . THR A 1 92 ? -10.882 6.482 14.759 1.00 92.75 92 THR A CA 1
ATOM 731 C C . THR A 1 92 ? -10.033 5.307 14.269 1.00 92.75 92 THR A C 1
ATOM 733 O O . THR A 1 92 ? -10.068 4.203 14.831 1.00 92.75 92 THR A O 1
ATOM 736 N N . CYS A 1 93 ? -9.197 5.573 13.268 1.00 94.62 93 CYS A N 1
ATOM 737 C CA . CYS A 1 93 ? -8.228 4.624 12.719 1.00 94.62 93 CYS A CA 1
ATOM 738 C C . CYS A 1 93 ? -6.930 4.529 13.547 1.00 94.62 93 CYS A C 1
ATOM 740 O O . CYS A 1 93 ? -5.921 4.037 13.060 1.00 94.62 93 CYS A O 1
ATOM 742 N N . GLU A 1 94 ? -6.942 4.957 14.812 1.00 93.56 94 GLU A N 1
ATOM 743 C CA . GLU A 1 94 ? -5.774 4.974 15.711 1.00 93.56 94 GLU A CA 1
ATOM 744 C C . GLU A 1 94 ? -5.075 3.614 15.840 1.00 93.56 94 GLU A C 1
ATOM 746 O O . GLU A 1 94 ? -3.854 3.542 15.859 1.00 93.56 94 GLU A O 1
ATOM 751 N N . HIS A 1 95 ? -5.839 2.521 15.837 1.00 91.56 95 HIS A N 1
ATOM 752 C CA . HIS A 1 95 ? -5.310 1.154 15.874 1.00 91.56 95 HIS A CA 1
ATOM 753 C C . HIS A 1 95 ? -4.456 0.778 14.644 1.00 91.56 95 HIS A C 1
ATOM 755 O O . HIS A 1 95 ? -3.799 -0.264 14.660 1.00 91.56 95 HIS A O 1
ATOM 761 N N . LEU A 1 96 ? -4.484 1.582 13.573 1.00 94.69 96 LEU A N 1
ATOM 762 C CA . LEU A 1 96 ? -3.632 1.417 12.397 1.00 94.69 96 LEU A CA 1
ATOM 763 C C . LEU A 1 96 ? -2.281 2.117 12.543 1.00 94.69 96 LEU A C 1
ATOM 765 O O . LEU A 1 96 ? -1.385 1.793 11.774 1.00 94.69 96 LEU A O 1
ATOM 769 N N . LYS A 1 97 ? -2.112 3.042 13.499 1.00 94.31 97 LYS A N 1
ATOM 770 C CA . LYS A 1 97 ? -0.857 3.780 13.700 1.00 94.31 97 LYS A CA 1
ATOM 771 C C . LYS A 1 97 ? 0.318 2.806 13.829 1.00 94.31 97 LYS A C 1
ATOM 773 O O . LYS A 1 97 ? 0.260 1.856 14.608 1.00 94.31 97 LYS A O 1
ATOM 778 N N . GLY A 1 98 ? 1.368 3.025 13.036 1.00 93.56 98 GLY A N 1
ATOM 779 C CA . GLY A 1 98 ? 2.566 2.185 13.023 1.00 93.56 98 GLY A CA 1
ATOM 780 C C . GLY A 1 98 ? 2.381 0.785 12.431 1.00 93.56 98 GLY A C 1
ATOM 781 O O . GLY A 1 98 ? 3.358 0.045 12.348 1.00 93.56 98 GLY A O 1
ATOM 782 N N . LYS A 1 99 ? 1.175 0.393 11.988 1.00 94.62 99 LYS A N 1
ATOM 783 C CA . LYS A 1 99 ? 0.998 -0.889 11.296 1.00 94.62 99 LYS A CA 1
ATOM 784 C C . LYS A 1 99 ? 1.771 -0.901 9.990 1.00 94.62 99 LYS A C 1
ATOM 786 O O . LYS A 1 99 ? 1.845 0.100 9.278 1.00 94.62 99 LYS A O 1
ATOM 791 N N . GLU A 1 100 ? 2.277 -2.078 9.653 1.00 96.12 100 GLU A N 1
ATOM 792 C CA . GLU A 1 100 ? 2.997 -2.293 8.411 1.00 96.12 100 GLU A CA 1
ATOM 793 C C . GLU A 1 100 ? 2.147 -3.025 7.384 1.00 96.12 100 GLU A C 1
ATOM 795 O O . GLU A 1 100 ? 1.514 -4.043 7.675 1.00 96.12 100 GLU A O 1
ATOM 800 N N . PHE A 1 101 ? 2.190 -2.523 6.155 1.00 96.88 101 PHE A N 1
ATOM 801 C CA . PHE A 1 101 ? 1.623 -3.186 4.995 1.00 96.88 101 PHE A CA 1
ATOM 802 C C . PHE A 1 101 ? 2.696 -3.422 3.941 1.00 96.88 101 PHE A C 1
ATOM 804 O O . PHE A 1 101 ? 3.706 -2.724 3.857 1.00 96.88 101 PHE A O 1
ATOM 811 N N . GLN A 1 102 ? 2.448 -4.424 3.109 1.00 96.06 102 GLN A N 1
ATOM 812 C CA . GLN A 1 102 ? 3.286 -4.750 1.965 1.00 96.06 102 GLN A CA 1
ATOM 813 C C . GLN A 1 102 ? 2.427 -4.742 0.708 1.00 96.06 102 GLN A C 1
ATOM 815 O O . GLN A 1 102 ? 1.214 -4.960 0.774 1.00 96.06 102 GLN A O 1
ATOM 820 N N . ASP A 1 103 ? 3.050 -4.534 -0.440 1.00 95.56 103 ASP A N 1
ATOM 821 C CA . ASP A 1 103 ? 2.401 -4.703 -1.735 1.00 95.56 103 ASP A CA 1
ATOM 822 C C . ASP A 1 103 ? 2.460 -6.164 -2.239 1.00 95.56 103 ASP A C 1
ATOM 824 O O . ASP A 1 103 ? 2.809 -7.109 -1.516 1.00 95.56 103 ASP A O 1
ATOM 828 N N . ASN A 1 104 ? 2.059 -6.347 -3.499 1.00 92.44 104 ASN A N 1
ATOM 829 C CA . ASN A 1 104 ? 2.163 -7.600 -4.257 1.00 92.44 104 ASN A CA 1
ATOM 830 C C . ASN A 1 104 ? 3.414 -7.698 -5.135 1.00 92.44 104 ASN A C 1
ATOM 832 O O . ASN A 1 104 ? 3.566 -8.657 -5.891 1.00 92.44 104 ASN A O 1
ATOM 836 N N . GLY A 1 105 ? 4.282 -6.701 -5.067 1.00 94.06 105 GLY A N 1
ATOM 837 C CA . GLY A 1 105 ? 5.402 -6.525 -5.963 1.00 94.06 105 GLY A CA 1
ATOM 838 C C . GLY A 1 105 ? 5.009 -5.844 -7.267 1.00 94.06 105 GLY A C 1
ATOM 839 O O . GLY A 1 105 ? 3.952 -6.099 -7.858 1.00 94.06 105 GLY A O 1
ATOM 840 N N . PHE A 1 106 ? 5.906 -4.991 -7.735 1.00 94.88 106 PHE A N 1
ATOM 841 C CA . PHE A 1 106 ? 5.883 -4.393 -9.053 1.00 94.88 106 PHE A CA 1
ATOM 842 C C . PHE A 1 106 ? 6.860 -5.155 -9.941 1.00 94.88 106 PHE A C 1
ATOM 844 O O . PHE A 1 106 ? 8.044 -5.264 -9.634 1.00 94.88 106 PHE A O 1
ATOM 851 N N . PHE A 1 107 ? 6.339 -5.725 -11.023 1.00 94.38 107 PHE A N 1
ATOM 852 C CA . PHE A 1 107 ? 7.121 -6.520 -11.961 1.00 94.38 107 PHE A CA 1
ATOM 853 C C . PHE A 1 107 ? 7.669 -5.614 -13.060 1.00 94.38 107 PHE A C 1
ATOM 855 O O . PHE A 1 107 ? 6.914 -4.853 -13.670 1.00 94.38 107 PHE A O 1
ATOM 862 N N . ILE A 1 108 ? 8.965 -5.742 -13.319 1.00 95.19 108 ILE A N 1
ATOM 863 C CA . ILE A 1 108 ? 9.701 -5.031 -14.357 1.00 95.19 108 ILE A CA 1
ATOM 864 C C . ILE A 1 108 ? 10.258 -6.081 -15.310 1.00 95.19 108 ILE A C 1
ATOM 866 O O . ILE A 1 108 ? 11.203 -6.795 -14.985 1.00 95.19 108 ILE A O 1
ATOM 870 N N . PHE A 1 109 ? 9.650 -6.200 -16.481 1.00 93.38 109 PHE A N 1
ATOM 871 C CA . PHE A 1 109 ? 10.116 -7.061 -17.556 1.00 93.38 109 PHE A CA 1
ATOM 872 C C . PHE A 1 109 ? 11.194 -6.330 -18.355 1.00 93.38 109 PHE A C 1
ATOM 874 O O . PHE A 1 109 ? 10.968 -5.211 -18.826 1.00 93.38 109 PHE A O 1
ATOM 881 N N . THR A 1 110 ? 12.358 -6.961 -18.485 1.00 87.25 110 THR A N 1
ATOM 882 C CA . THR A 1 110 ? 13.544 -6.401 -19.156 1.00 87.25 110 THR A CA 1
ATOM 883 C C . THR A 1 110 ? 13.525 -6.616 -20.670 1.00 87.25 110 THR A C 1
ATOM 885 O O . THR A 1 110 ? 14.150 -5.857 -21.407 1.00 87.25 110 THR A O 1
ATOM 888 N N . ASP A 1 111 ? 12.772 -7.608 -21.145 1.00 85.00 111 ASP A N 1
ATOM 889 C CA . ASP A 1 111 ? 12.544 -7.862 -22.567 1.00 85.00 111 ASP A CA 1
ATOM 890 C C . ASP A 1 111 ? 11.598 -6.802 -23.168 1.00 85.00 111 ASP A C 1
ATOM 892 O O . ASP A 1 111 ? 10.487 -6.573 -22.673 1.00 85.00 111 ASP A O 1
ATOM 896 N N . SER A 1 112 ? 12.017 -6.171 -24.269 1.00 80.56 112 SER A N 1
ATOM 897 C CA . SER A 1 112 ? 11.243 -5.143 -24.974 1.00 80.56 112 SER A CA 1
ATOM 898 C C . SER A 1 112 ? 9.892 -5.658 -25.484 1.00 80.56 112 SER A C 1
ATOM 900 O O . SER A 1 112 ? 8.912 -4.905 -25.490 1.00 80.56 112 SER A O 1
ATOM 902 N N . SER A 1 113 ? 9.791 -6.949 -25.818 1.00 83.75 113 SER A N 1
ATOM 903 C CA . SER A 1 113 ? 8.542 -7.600 -26.236 1.00 83.75 113 SER A CA 1
ATOM 904 C C . SER A 1 113 ? 7.485 -7.645 -25.121 1.00 83.75 113 SER A C 1
ATOM 906 O O . SER A 1 113 ? 6.283 -7.721 -25.389 1.00 83.75 113 SER A O 1
ATOM 908 N N . ALA A 1 114 ? 7.916 -7.537 -23.861 1.00 84.31 114 ALA A N 1
ATOM 909 C CA . ALA A 1 114 ? 7.069 -7.525 -22.675 1.00 84.31 114 ALA A CA 1
ATOM 910 C C . ALA A 1 114 ? 6.859 -6.116 -22.087 1.00 84.31 114 ALA A C 1
ATOM 912 O O . ALA A 1 114 ? 6.199 -5.985 -21.055 1.00 84.31 114 ALA A O 1
ATOM 913 N N . SER A 1 115 ? 7.344 -5.060 -22.749 1.00 83.56 115 SER A N 1
ATOM 914 C CA . SER A 1 115 ? 7.307 -3.666 -22.267 1.00 83.56 115 SER A CA 1
ATOM 915 C C . SER A 1 115 ? 5.916 -3.173 -21.841 1.00 83.56 115 SER A C 1
ATOM 917 O O . SER A 1 115 ? 5.783 -2.464 -20.844 1.00 83.56 115 SER A O 1
ATOM 919 N N . THR A 1 116 ? 4.850 -3.605 -22.520 1.00 87.56 116 THR A N 1
ATOM 920 C CA . THR A 1 116 ? 3.456 -3.258 -22.172 1.00 87.56 116 THR A CA 1
ATOM 921 C C . THR A 1 116 ? 3.028 -3.758 -20.788 1.00 87.56 116 THR A C 1
ATOM 923 O O . THR A 1 116 ? 2.139 -3.175 -20.163 1.00 87.56 116 THR A O 1
ATOM 926 N N . LYS A 1 117 ? 3.679 -4.806 -20.265 1.00 89.94 117 LYS A N 1
ATOM 927 C CA . LYS A 1 117 ? 3.414 -5.374 -18.934 1.00 89.94 117 LYS A CA 1
ATOM 928 C C . LYS A 1 117 ? 4.011 -4.527 -17.804 1.00 89.94 117 LYS A C 1
ATOM 930 O O . LYS A 1 117 ? 3.603 -4.692 -16.657 1.00 89.94 117 LYS A O 1
ATOM 935 N N . ASN A 1 118 ? 4.888 -3.571 -18.124 1.00 93.00 118 ASN A N 1
ATOM 936 C CA . ASN A 1 118 ? 5.524 -2.677 -17.151 1.00 93.00 118 ASN A CA 1
ATOM 937 C C . ASN A 1 118 ? 4.636 -1.500 -16.719 1.00 93.00 118 ASN A C 1
ATOM 939 O O . ASN A 1 118 ? 5.059 -0.676 -15.910 1.00 93.00 118 ASN A O 1
ATOM 943 N N . ARG A 1 119 ? 3.391 -1.420 -17.213 1.00 93.62 119 ARG A N 1
ATOM 944 C CA . ARG A 1 119 ? 2.448 -0.334 -16.905 1.00 93.62 119 ARG A CA 1
ATOM 945 C C . ARG A 1 119 ? 2.322 -0.051 -15.405 1.00 93.62 119 ARG A C 1
ATOM 947 O O . ARG A 1 119 ? 2.383 1.105 -15.015 1.00 93.62 119 ARG A O 1
ATOM 954 N N . ARG A 1 120 ? 2.174 -1.084 -14.568 1.00 93.56 120 ARG A N 1
ATOM 955 C CA . ARG A 1 120 ? 2.007 -0.899 -13.112 1.00 93.56 120 ARG A CA 1
ATOM 956 C C . ARG A 1 120 ? 3.241 -0.290 -12.451 1.00 93.56 120 ARG A C 1
ATOM 958 O O . ARG A 1 120 ? 3.103 0.509 -11.535 1.00 93.56 120 ARG A O 1
ATOM 965 N N . TYR A 1 121 ? 4.433 -0.674 -12.902 1.00 95.19 121 TYR A N 1
ATOM 966 C CA . TYR A 1 121 ? 5.669 -0.091 -12.392 1.00 95.19 121 TYR A CA 1
ATOM 967 C C . TYR A 1 121 ? 5.859 1.343 -12.896 1.00 95.19 121 TYR A C 1
ATOM 969 O O . TYR A 1 121 ? 6.246 2.222 -12.140 1.00 95.19 121 TYR A O 1
ATOM 977 N N . PHE A 1 122 ? 5.494 1.621 -14.147 1.00 94.38 122 PHE A N 1
ATOM 978 C CA . PHE A 1 122 ? 5.475 2.987 -14.662 1.00 94.38 122 PHE A CA 1
ATOM 979 C C . PHE A 1 122 ? 4.486 3.893 -13.903 1.00 94.38 122 PHE A C 1
ATOM 981 O O . PHE A 1 122 ? 4.810 5.034 -13.592 1.00 94.38 122 PHE A O 1
ATOM 988 N N . GLU A 1 123 ? 3.294 3.388 -13.568 1.00 94.19 123 GLU A N 1
ATOM 989 C CA . GLU A 1 123 ? 2.324 4.092 -12.718 1.00 94.19 123 GLU A CA 1
ATOM 990 C C . GLU A 1 123 ? 2.908 4.387 -11.329 1.00 94.19 123 GLU A C 1
ATOM 992 O O . GLU A 1 123 ? 2.770 5.510 -10.858 1.00 94.19 123 GLU A O 1
ATOM 997 N N . LEU A 1 124 ? 3.632 3.438 -10.718 1.00 94.81 124 LEU A N 1
ATOM 998 C CA . LEU A 1 124 ? 4.366 3.676 -9.470 1.00 94.81 124 LEU A CA 1
ATOM 999 C C . LEU A 1 124 ? 5.374 4.825 -9.609 1.00 94.81 124 LEU A C 1
ATOM 1001 O O . LEU A 1 124 ? 5.359 5.734 -8.784 1.00 94.81 124 LEU A O 1
ATOM 1005 N N . LEU A 1 125 ? 6.222 4.804 -10.643 1.00 94.69 125 LEU A N 1
ATOM 1006 C CA . LEU A 1 125 ? 7.217 5.857 -10.872 1.00 94.69 125 LEU A CA 1
ATOM 1007 C C . LEU A 1 125 ? 6.552 7.231 -11.012 1.00 94.69 125 LEU A C 1
ATOM 1009 O O . LEU A 1 125 ? 6.977 8.178 -10.358 1.00 94.69 125 LEU A O 1
ATOM 1013 N N . ASN A 1 126 ? 5.465 7.332 -11.783 1.00 93.25 126 ASN A N 1
ATOM 1014 C CA . ASN A 1 126 ? 4.721 8.588 -11.917 1.00 93.25 126 ASN A CA 1
ATOM 1015 C C . ASN A 1 126 ? 4.104 9.039 -10.588 1.00 93.25 126 ASN A C 1
ATOM 1017 O O . ASN A 1 126 ? 4.167 10.217 -10.256 1.00 93.25 126 ASN A O 1
ATOM 1021 N N . ASN A 1 127 ? 3.517 8.113 -9.828 1.00 93.81 127 ASN A N 1
ATOM 1022 C CA . ASN A 1 127 ? 2.887 8.418 -8.546 1.00 93.81 127 ASN A CA 1
ATOM 1023 C C . ASN A 1 127 ? 3.890 8.882 -7.481 1.00 93.81 127 ASN A C 1
ATOM 1025 O O . ASN A 1 127 ? 3.485 9.546 -6.529 1.00 93.81 127 ASN A O 1
ATOM 1029 N N . LEU A 1 128 ? 5.164 8.508 -7.634 1.00 93.06 128 LEU A N 1
ATOM 1030 C CA . LEU A 1 128 ? 6.292 8.945 -6.808 1.00 93.06 128 LEU A CA 1
ATOM 1031 C C . LEU A 1 128 ? 7.068 10.122 -7.421 1.00 93.06 128 LEU A C 1
ATOM 1033 O O . LEU A 1 128 ? 8.121 10.483 -6.896 1.00 93.06 128 LEU A O 1
ATOM 1037 N N . GLU A 1 129 ? 6.561 10.697 -8.517 1.00 92.31 129 GLU A N 1
ATOM 1038 C CA . GLU A 1 129 ? 7.176 11.801 -9.267 1.00 92.31 129 GLU A CA 1
ATOM 1039 C C . GLU A 1 129 ? 8.617 11.509 -9.733 1.00 92.31 129 GLU A C 1
ATOM 1041 O O . GLU A 1 129 ? 9.459 12.399 -9.853 1.00 92.31 129 GLU A O 1
ATOM 1046 N N . ILE A 1 130 ? 8.907 10.242 -10.044 1.00 91.50 130 ILE A N 1
ATOM 1047 C CA . ILE A 1 130 ? 10.193 9.799 -10.587 1.00 91.50 130 ILE A CA 1
ATOM 1048 C C . ILE A 1 130 ? 10.155 9.908 -12.114 1.00 91.50 130 ILE A C 1
ATOM 1050 O O . ILE A 1 130 ? 9.434 9.181 -12.806 1.00 91.50 130 ILE A O 1
ATOM 1054 N N . ASN A 1 131 ? 10.954 10.829 -12.650 1.00 88.56 131 ASN A N 1
ATOM 1055 C CA . ASN A 1 131 ? 10.996 11.114 -14.080 1.00 88.56 131 ASN A CA 1
ATOM 1056 C C . ASN A 1 131 ? 11.605 9.954 -14.882 1.00 88.56 131 ASN A C 1
ATOM 1058 O O . ASN A 1 131 ? 12.687 9.463 -14.574 1.00 88.56 131 ASN A O 1
ATOM 1062 N N . CYS A 1 132 ? 10.921 9.564 -15.959 1.00 89.00 132 CYS A N 1
ATOM 1063 C CA . CYS A 1 132 ? 11.420 8.608 -16.949 1.00 89.00 132 CYS A CA 1
ATOM 1064 C C . CYS A 1 132 ? 11.772 9.351 -18.242 1.00 89.00 132 CYS A C 1
ATOM 1066 O O . CYS A 1 132 ? 10.909 10.026 -18.810 1.00 89.00 132 CYS A O 1
ATOM 1068 N N . GLU A 1 133 ? 13.004 9.201 -18.725 1.00 88.62 133 GLU A N 1
ATOM 1069 C CA . GLU A 1 133 ? 13.452 9.809 -19.983 1.00 88.62 133 GLU A CA 1
ATOM 1070 C C . GLU A 1 133 ? 12.723 9.203 -21.193 1.00 88.62 133 GLU A C 1
ATOM 1072 O O . GLU A 1 133 ? 12.464 7.996 -21.241 1.00 88.62 133 GLU A O 1
ATOM 1077 N N . GLU A 1 134 ? 12.403 10.029 -22.193 1.00 88.06 134 GLU A N 1
ATOM 1078 C CA . GLU A 1 134 ? 11.893 9.546 -23.479 1.00 88.06 134 GLU A CA 1
ATOM 1079 C C . GLU A 1 134 ? 13.048 9.059 -24.361 1.00 88.06 134 GLU A C 1
ATOM 1081 O O . GLU A 1 134 ? 14.073 9.724 -24.499 1.00 88.06 134 GLU A O 1
ATOM 1086 N N . THR A 1 135 ? 12.871 7.904 -24.994 1.00 85.25 135 THR A N 1
ATOM 1087 C CA . THR A 1 135 ? 13.820 7.327 -25.945 1.00 85.25 135 THR A CA 1
ATOM 1088 C C . THR A 1 135 ? 13.080 6.796 -27.169 1.00 85.25 135 THR A C 1
ATOM 1090 O O . THR A 1 135 ? 11.900 6.454 -27.089 1.00 85.25 135 THR A O 1
ATOM 1093 N N . ASP A 1 136 ? 13.751 6.775 -28.317 1.00 81.81 136 ASP A N 1
ATOM 1094 C CA . ASP A 1 136 ? 13.201 6.213 -29.550 1.00 81.81 136 ASP A CA 1
ATOM 1095 C C . ASP A 1 136 ? 13.616 4.745 -29.650 1.00 81.81 136 ASP A C 1
ATOM 1097 O O . ASP A 1 136 ? 14.806 4.424 -29.602 1.00 81.81 136 ASP A O 1
ATOM 1101 N N . LEU A 1 137 ? 12.629 3.858 -29.747 1.00 77.38 137 LEU A N 1
ATOM 1102 C CA . LEU A 1 137 ? 12.841 2.436 -29.962 1.00 77.38 137 LEU A CA 1
ATOM 1103 C C . LEU A 1 137 ? 11.981 2.005 -31.148 1.00 77.38 137 LEU A C 1
ATOM 1105 O O . LEU A 1 137 ? 10.750 2.052 -31.093 1.00 77.38 137 LEU A O 1
ATOM 1109 N N . ASP A 1 138 ? 12.649 1.638 -32.240 1.00 77.44 138 ASP A N 1
ATOM 1110 C CA . ASP A 1 138 ? 12.033 1.238 -33.509 1.00 77.44 138 ASP A CA 1
ATOM 1111 C C . ASP A 1 138 ? 11.024 2.267 -34.071 1.00 77.44 138 ASP A C 1
ATOM 1113 O O . ASP A 1 138 ? 9.977 1.902 -34.609 1.00 77.44 138 ASP A O 1
ATOM 1117 N N . GLY A 1 139 ? 11.317 3.569 -33.943 1.00 77.56 139 GLY A N 1
ATOM 1118 C CA . GLY A 1 139 ? 10.470 4.661 -34.437 1.00 77.56 139 GLY A CA 1
ATOM 1119 C C . GLY A 1 139 ? 9.297 5.019 -33.520 1.00 77.56 139 GLY A C 1
ATOM 1120 O O . GLY A 1 139 ? 8.460 5.845 -33.889 1.00 77.56 139 GLY A O 1
ATOM 1121 N N . ASN A 1 140 ? 9.219 4.410 -32.331 1.00 80.56 140 ASN A N 1
ATOM 1122 C CA . ASN A 1 140 ? 8.237 4.735 -31.303 1.00 80.56 140 ASN A CA 1
ATOM 1123 C C . ASN A 1 140 ? 8.908 5.449 -30.128 1.00 80.56 140 ASN A C 1
ATOM 1125 O O . ASN A 1 140 ? 9.894 4.968 -29.571 1.00 80.56 140 ASN A O 1
ATOM 1129 N N . LYS A 1 141 ? 8.315 6.563 -29.686 1.00 82.69 141 LYS A N 1
ATOM 1130 C CA . LYS A 1 141 ? 8.705 7.215 -28.432 1.00 82.69 141 LYS A CA 1
ATOM 1131 C C . LYS A 1 141 ? 8.254 6.363 -27.250 1.00 82.69 141 LYS A C 1
ATOM 1133 O O . LYS A 1 141 ? 7.056 6.227 -27.001 1.00 82.69 141 LYS A O 1
ATOM 1138 N N . VAL A 1 142 ? 9.209 5.813 -26.514 1.00 84.25 142 VAL A N 1
ATOM 1139 C CA . VAL A 1 142 ? 8.984 5.014 -25.307 1.00 84.25 142 VAL A CA 1
ATOM 1140 C C . VAL A 1 142 ? 9.663 5.668 -24.107 1.00 84.25 142 VAL A C 1
ATOM 1142 O O . VAL A 1 142 ? 10.603 6.443 -24.256 1.00 84.25 142 VAL A O 1
ATOM 1145 N N . LYS A 1 143 ? 9.181 5.384 -22.894 1.00 86.38 143 LYS A N 1
ATOM 1146 C CA . LYS A 1 143 ? 9.789 5.889 -21.656 1.00 86.38 143 LYS A CA 1
ATOM 1147 C C . LYS A 1 143 ? 10.736 4.850 -21.070 1.00 86.38 143 LYS A C 1
ATOM 1149 O O . LYS A 1 143 ? 10.331 3.711 -20.835 1.00 86.38 143 LYS A O 1
ATOM 1154 N N . LYS A 1 144 ? 11.983 5.244 -20.821 1.00 88.56 144 LYS A N 1
ATOM 1155 C CA . LYS A 1 144 ? 12.990 4.397 -20.184 1.00 88.56 144 LYS A CA 1
ATOM 1156 C C . LYS A 1 144 ? 12.736 4.358 -18.679 1.00 88.56 144 LYS A C 1
ATOM 1158 O O . LYS A 1 144 ? 12.810 5.381 -18.005 1.00 88.56 144 LYS A O 1
ATOM 1163 N N . LEU A 1 145 ? 12.401 3.173 -18.176 1.00 90.69 145 LEU A N 1
ATOM 1164 C CA . LEU A 1 145 ? 12.114 2.956 -16.760 1.00 90.69 145 LEU A CA 1
ATOM 1165 C C . LEU A 1 145 ? 13.411 2.976 -15.949 1.00 90.69 145 LEU A C 1
ATOM 1167 O O . LEU A 1 145 ? 14.436 2.463 -16.399 1.00 90.69 145 LEU A O 1
ATOM 1171 N N . VAL A 1 146 ? 13.336 3.541 -14.748 1.00 91.81 146 VAL A N 1
ATOM 1172 C CA . VAL A 1 146 ? 14.429 3.572 -13.769 1.00 91.81 146 VAL A CA 1
ATOM 1173 C C . VAL A 1 146 ? 14.122 2.5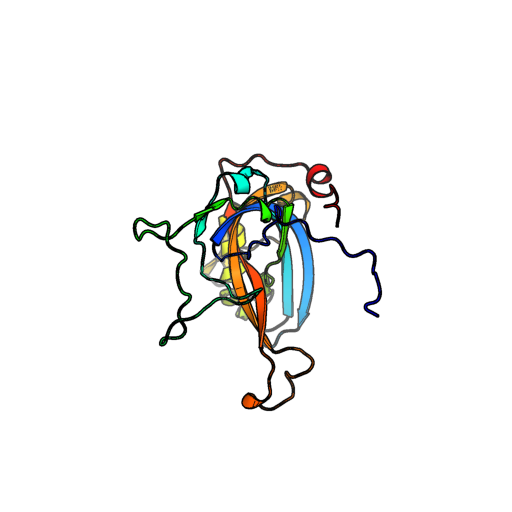59 -12.674 1.00 91.81 146 VAL A C 1
ATOM 1175 O O . VAL A 1 146 ? 12.959 2.391 -12.303 1.00 91.81 146 VAL A O 1
ATOM 1178 N N . LEU A 1 147 ? 15.136 1.853 -12.179 1.00 92.25 147 LEU A N 1
ATOM 1179 C CA . LEU A 1 147 ? 14.992 0.993 -11.008 1.00 92.25 147 LEU A CA 1
ATOM 1180 C C . LEU A 1 147 ? 15.062 1.864 -9.748 1.00 92.25 147 LEU A C 1
ATOM 1182 O O . LEU A 1 147 ? 16.026 2.600 -9.594 1.00 92.25 147 LEU A O 1
ATOM 1186 N N . ILE A 1 148 ? 14.042 1.801 -8.893 1.00 91.94 148 ILE A N 1
ATOM 1187 C CA . ILE A 1 148 ? 14.012 2.549 -7.628 1.00 91.94 148 ILE A CA 1
ATOM 1188 C C . ILE A 1 148 ? 15.028 1.940 -6.658 1.00 91.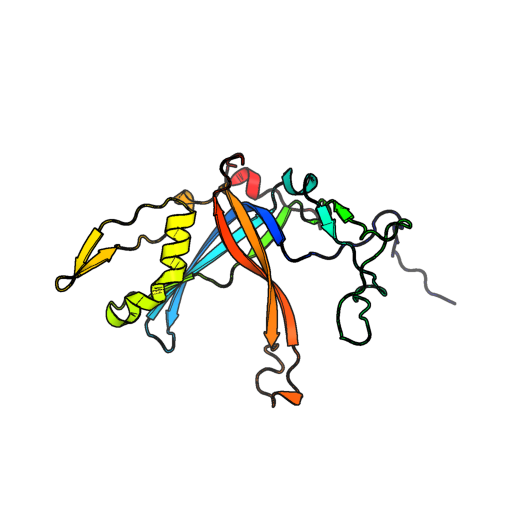94 148 ILE A C 1
ATOM 1190 O O . ILE A 1 148 ? 15.005 0.723 -6.444 1.00 91.94 148 ILE A O 1
ATOM 1194 N N . GLU A 1 149 ? 15.848 2.783 -6.032 1.00 88.44 149 GLU A N 1
ATOM 1195 C CA . GLU A 1 149 ? 16.727 2.401 -4.927 1.00 88.44 149 GLU A CA 1
ATOM 1196 C C . GLU A 1 149 ? 16.159 2.860 -3.576 1.00 88.44 149 GLU A C 1
ATOM 1198 O O . GLU A 1 149 ? 15.220 3.652 -3.503 1.00 88.44 149 GLU A O 1
ATOM 1203 N N . GLU A 1 150 ? 16.681 2.305 -2.482 1.00 86.56 150 GLU A N 1
ATOM 1204 C CA . GLU A 1 150 ? 16.165 2.558 -1.130 1.00 86.56 150 GLU A CA 1
ATOM 1205 C C . GLU A 1 150 ? 16.265 4.040 -0.744 1.00 86.56 150 GLU A C 1
ATOM 1207 O O . GLU A 1 150 ? 15.275 4.637 -0.309 1.00 86.56 150 GLU A O 1
ATOM 1212 N N . ASP A 1 151 ? 17.419 4.644 -1.026 1.00 85.44 151 ASP A N 1
ATOM 1213 C CA . ASP A 1 151 ? 17.732 6.045 -0.732 1.00 85.44 151 ASP A CA 1
ATOM 1214 C C . ASP A 1 151 ? 16.822 7.036 -1.483 1.00 85.44 151 ASP A C 1
ATOM 1216 O O . ASP A 1 151 ? 16.633 8.170 -1.042 1.00 85.44 151 ASP A O 1
ATOM 1220 N N . ASP A 1 152 ? 16.204 6.614 -2.593 1.00 82.62 152 ASP A N 1
ATOM 1221 C CA . ASP A 1 152 ? 15.325 7.471 -3.392 1.00 82.62 152 ASP A CA 1
ATOM 1222 C C . ASP A 1 152 ? 13.931 7.636 -2.781 1.00 82.62 152 ASP A C 1
ATOM 1224 O O . ASP A 1 152 ? 13.200 8.567 -3.146 1.00 82.62 152 ASP A O 1
ATOM 1228 N N . VAL A 1 153 ? 13.491 6.692 -1.942 1.00 90.56 153 VAL A N 1
ATOM 1229 C CA . VAL A 1 153 ? 12.072 6.575 -1.573 1.00 90.56 153 VAL A CA 1
ATOM 1230 C C . VAL A 1 153 ? 11.793 6.346 -0.102 1.00 90.56 153 VAL A C 1
ATOM 1232 O O . VAL A 1 153 ? 10.689 6.682 0.329 1.00 90.56 153 VAL A O 1
ATOM 1235 N N . VAL A 1 154 ? 12.726 5.791 0.672 1.00 93.75 154 VAL A N 1
ATOM 1236 C CA . VAL A 1 154 ? 12.499 5.574 2.105 1.00 93.75 154 VAL A CA 1
ATOM 1237 C C . VAL A 1 154 ? 12.234 6.901 2.805 1.00 93.75 154 VAL A C 1
ATOM 1239 O O . VAL A 1 154 ? 12.819 7.933 2.483 1.00 93.75 154 VAL A O 1
ATOM 1242 N N . GLY A 1 155 ? 11.265 6.889 3.719 1.00 93.44 155 GLY A N 1
ATOM 1243 C CA . GLY A 1 155 ? 10.858 8.090 4.439 1.00 93.44 155 GLY A CA 1
ATOM 1244 C C . GLY A 1 155 ? 9.876 8.984 3.691 1.00 93.44 155 GLY A C 1
ATOM 1245 O O . GLY A 1 155 ? 9.255 9.843 4.318 1.00 93.44 155 GLY A O 1
ATOM 1246 N N . LYS A 1 156 ? 9.665 8.788 2.378 1.00 95.19 156 LYS A N 1
ATOM 1247 C CA . LYS A 1 156 ? 8.705 9.609 1.630 1.00 95.19 156 LYS A CA 1
ATOM 1248 C C . LYS A 1 156 ? 7.278 9.401 2.154 1.00 95.19 156 LYS A C 1
ATOM 1250 O O . LYS A 1 156 ? 6.842 8.249 2.295 1.00 95.19 156 LYS A O 1
ATOM 1255 N N . PRO A 1 157 ? 6.534 10.493 2.393 1.00 96.94 157 PRO A N 1
ATOM 1256 C CA . PRO A 1 157 ? 5.146 10.426 2.809 1.00 96.94 157 PRO A CA 1
ATOM 1257 C C . PRO A 1 157 ? 4.256 10.067 1.616 1.00 96.94 157 PRO A C 1
ATOM 1259 O O . PRO A 1 157 ? 4.355 10.639 0.527 1.00 96.94 157 PRO A O 1
ATOM 1262 N N . VAL A 1 158 ? 3.361 9.109 1.823 1.00 97.56 158 VAL A N 1
ATOM 1263 C CA . VAL A 1 158 ? 2.483 8.561 0.791 1.00 97.56 158 VAL A CA 1
ATOM 1264 C C . VAL A 1 158 ? 1.082 8.283 1.324 1.00 97.56 158 VAL A C 1
ATOM 1266 O O . VAL A 1 158 ? 0.882 7.993 2.499 1.00 97.56 158 VAL A O 1
ATOM 1269 N N . MET A 1 159 ? 0.096 8.313 0.434 1.00 97.88 159 MET A N 1
ATOM 1270 C CA . MET A 1 159 ? -1.224 7.745 0.670 1.00 97.88 159 MET A CA 1
ATOM 1271 C C . MET A 1 159 ? -1.260 6.337 0.077 1.00 97.88 159 MET A C 1
ATOM 1273 O O . MET A 1 159 ? -1.113 6.156 -1.136 1.00 97.88 159 MET A O 1
ATOM 1277 N N . VAL A 1 160 ? -1.469 5.331 0.925 1.00 97.81 160 VAL A N 1
ATOM 1278 C CA . VAL A 1 160 ? -1.549 3.926 0.509 1.00 97.81 160 VAL A CA 1
ATOM 1279 C C . VAL A 1 160 ? -2.996 3.471 0.439 1.00 97.81 160 VAL A C 1
ATOM 1281 O O . VAL A 1 160 ? -3.760 3.620 1.387 1.00 97.81 160 VAL A O 1
ATOM 1284 N N . THR A 1 161 ? -3.382 2.890 -0.695 1.00 97.75 161 THR A N 1
ATOM 1285 C CA . THR A 1 161 ? -4.678 2.224 -0.855 1.00 97.75 161 THR A CA 1
ATOM 1286 C C . THR A 1 161 ? -4.546 0.776 -0.406 1.00 97.75 161 THR A C 1
ATOM 1288 O O . THR A 1 161 ? -3.959 -0.049 -1.113 1.00 97.75 161 THR A O 1
ATOM 1291 N N . VAL A 1 162 ? -5.100 0.469 0.761 1.00 97.38 162 VAL A N 1
ATOM 1292 C CA . VAL A 1 162 ? -5.099 -0.862 1.363 1.00 97.38 162 VAL A CA 1
ATOM 1293 C C . VAL A 1 162 ? -6.385 -1.587 0.983 1.00 97.38 162 VAL A C 1
ATOM 1295 O O . VAL A 1 162 ? -7.482 -1.067 1.184 1.00 97.38 162 VAL A O 1
ATOM 1298 N N . LYS A 1 163 ? -6.256 -2.799 0.438 1.00 96.56 163 LYS A N 1
ATOM 1299 C CA . LYS A 1 163 ? -7.392 -3.671 0.101 1.00 96.56 163 LYS A CA 1
ATOM 1300 C C . LYS A 1 163 ? -7.180 -5.079 0.631 1.00 96.56 163 LYS A C 1
ATOM 1302 O O . LYS A 1 163 ? -6.036 -5.509 0.816 1.00 96.56 163 LYS A O 1
ATOM 1307 N N . ARG A 1 164 ? -8.274 -5.813 0.844 1.00 93.56 164 ARG A N 1
ATOM 1308 C CA . ARG A 1 164 ? -8.206 -7.244 1.120 1.00 93.56 164 ARG A CA 1
ATOM 1309 C C . ARG A 1 164 ? -7.828 -7.966 -0.157 1.00 93.56 164 ARG A C 1
ATOM 1311 O O . ARG A 1 164 ? -8.363 -7.730 -1.236 1.00 93.56 164 ARG A O 1
ATOM 1318 N N . GLN A 1 165 ? -6.905 -8.888 -0.000 1.00 93.00 165 GLN A N 1
ATOM 1319 C CA . GLN A 1 165 ? -6.508 -9.826 -1.016 1.00 93.00 165 GLN A CA 1
ATOM 1320 C C . GLN A 1 165 ? -6.794 -11.220 -0.517 1.00 93.00 165 GLN A C 1
ATOM 1322 O O . GLN A 1 165 ? -6.276 -11.656 0.512 1.00 93.00 165 GLN A O 1
ATOM 1327 N N . GLU A 1 166 ? -7.612 -11.914 -1.284 1.00 92.06 166 GLU A N 1
ATOM 1328 C CA . GLU A 1 166 ? -7.872 -13.320 -1.085 1.00 92.06 166 GLU A CA 1
ATOM 1329 C C . GLU A 1 166 ? -6.765 -14.165 -1.716 1.00 92.06 166 GLU A C 1
ATOM 1331 O O . GLU A 1 166 ? -6.268 -13.869 -2.807 1.00 92.06 166 GLU A O 1
ATOM 1336 N N . PHE A 1 167 ? -6.372 -15.227 -1.025 1.00 90.69 167 PHE A N 1
ATOM 1337 C CA . PHE A 1 167 ? -5.422 -16.205 -1.523 1.00 90.69 167 PHE A CA 1
ATOM 1338 C C . PHE A 1 167 ? -5.787 -17.607 -1.042 1.00 90.69 167 PHE A C 1
ATOM 1340 O O . PHE A 1 167 ? -6.340 -17.794 0.041 1.00 90.69 167 PHE A O 1
ATOM 1347 N N . VAL A 1 168 ? -5.437 -18.603 -1.853 1.00 90.50 168 VAL A N 1
ATOM 1348 C CA . VAL A 1 168 ? -5.540 -20.016 -1.477 1.00 90.50 168 VAL A CA 1
ATOM 1349 C C . VAL A 1 168 ? -4.289 -20.413 -0.704 1.00 90.50 168 VAL A C 1
ATOM 1351 O O . VAL A 1 168 ? -3.173 -20.095 -1.133 1.00 90.50 168 VAL A O 1
ATOM 1354 N N . THR A 1 169 ? -4.460 -21.100 0.423 1.00 90.31 169 THR A N 1
ATOM 1355 C CA . THR A 1 169 ? -3.333 -21.530 1.260 1.00 90.31 169 THR A CA 1
ATOM 1356 C C . THR A 1 169 ? -2.427 -22.504 0.505 1.00 90.31 169 THR A C 1
ATOM 1358 O O . THR A 1 169 ? -2.886 -23.324 -0.289 1.00 90.31 169 THR A O 1
ATOM 1361 N N . SER A 1 170 ? -1.114 -22.438 0.743 1.00 88.44 170 SER A N 1
ATOM 1362 C CA . SER A 1 170 ? -0.147 -23.368 0.133 1.00 88.44 170 SER A CA 1
ATOM 1363 C C . SER A 1 170 ? -0.482 -24.831 0.433 1.00 88.44 170 SER A C 1
ATOM 1365 O O . SER A 1 170 ? -0.296 -25.690 -0.426 1.00 88.44 170 SER A O 1
ATOM 1367 N N . GLU A 1 171 ? -1.021 -25.085 1.625 1.00 91.50 171 GLU A N 1
ATOM 1368 C CA . GLU A 1 171 ? -1.447 -26.399 2.106 1.00 91.50 171 GLU A CA 1
ATOM 1369 C C . GLU A 1 171 ? -2.566 -27.000 1.262 1.00 91.50 171 GLU A C 1
ATOM 1371 O O . GLU A 1 171 ? -2.558 -28.199 1.027 1.00 91.50 171 GLU A O 1
ATOM 1376 N N . THR A 1 172 ? -3.497 -26.190 0.756 1.00 91.69 172 THR A N 1
ATOM 1377 C CA . THR A 1 172 ? -4.681 -26.696 0.042 1.00 91.69 172 THR A CA 1
ATOM 1378 C C . THR A 1 172 ? -4.682 -26.371 -1.448 1.00 91.69 172 THR A C 1
ATOM 1380 O O . THR A 1 172 ? -5.464 -26.948 -2.193 1.00 91.69 172 THR A O 1
ATOM 1383 N N . LYS A 1 173 ? -3.764 -25.525 -1.937 1.00 91.00 173 LYS A N 1
ATOM 1384 C CA . LYS A 1 173 ? -3.691 -25.087 -3.347 1.00 91.00 173 LYS A CA 1
ATOM 1385 C C . LYS A 1 173 ? -3.596 -26.228 -4.370 1.00 91.00 173 LYS A C 1
ATOM 1387 O O . LYS A 1 173 ? -3.949 -26.034 -5.530 1.00 91.00 173 LYS A O 1
ATOM 1392 N N . HIS A 1 174 ? -3.093 -27.391 -3.965 1.00 90.19 174 HIS A N 1
ATOM 1393 C CA . HIS A 1 174 ? -2.968 -28.572 -4.821 1.00 90.19 174 HIS A CA 1
ATOM 1394 C C . HIS A 1 174 ? -4.256 -29.414 -4.904 1.00 90.19 174 HIS A C 1
ATOM 1396 O O . HIS A 1 174 ? -4.344 -30.302 -5.750 1.00 90.19 174 HIS A O 1
ATOM 1402 N N . LEU A 1 175 ? -5.239 -29.152 -4.038 1.00 93.50 175 LEU A N 1
ATOM 1403 C CA . LEU A 1 175 ? -6.518 -29.856 -3.986 1.00 93.50 175 LEU A CA 1
ATOM 1404 C C . LEU A 1 175 ? -7.518 -29.287 -5.013 1.00 93.50 175 LEU A C 1
ATOM 1406 O O . LEU A 1 175 ? -7.320 -28.173 -5.516 1.00 93.50 175 LEU A O 1
ATOM 1410 N N . PRO A 1 176 ? -8.610 -30.014 -5.331 1.00 92.75 176 PRO A N 1
ATOM 1411 C CA . PRO A 1 176 ? -9.721 -29.481 -6.119 1.00 92.75 176 PRO A CA 1
ATOM 1412 C C . PRO A 1 176 ? -10.284 -28.191 -5.512 1.00 92.75 176 PRO A C 1
ATOM 1414 O O . PRO A 1 176 ? -10.271 -28.026 -4.296 1.00 92.75 176 PRO A O 1
ATOM 1417 N N . VAL A 1 177 ? -10.814 -27.296 -6.353 1.00 88.38 177 VAL A N 1
ATOM 1418 C CA . VAL A 1 177 ? -11.268 -25.945 -5.953 1.00 88.38 177 VAL A CA 1
ATOM 1419 C C . VAL A 1 177 ? -12.243 -25.968 -4.770 1.00 88.38 177 VAL A C 1
ATOM 1421 O O . VAL A 1 177 ? -12.164 -25.107 -3.903 1.00 88.38 177 VAL A O 1
ATOM 1424 N N . GLU A 1 178 ? -13.110 -26.976 -4.698 1.00 90.81 178 GLU A N 1
ATOM 1425 C CA . GLU A 1 178 ? -14.098 -27.153 -3.623 1.00 90.81 178 GLU A CA 1
ATOM 1426 C C . GLU A 1 178 ? -13.472 -27.441 -2.247 1.00 90.81 178 GLU A C 1
ATOM 1428 O O . GLU A 1 178 ? -14.116 -27.250 -1.222 1.00 90.81 178 GLU A O 1
ATOM 1433 N N . GLN A 1 179 ? -12.216 -27.892 -2.216 1.00 89.94 179 GLN A N 1
ATOM 1434 C CA . GLN A 1 179 ? -11.462 -28.230 -1.004 1.00 89.94 179 GLN A CA 1
ATOM 1435 C C . GLN A 1 179 ? -10.347 -27.216 -0.706 1.00 89.94 179 GLN A C 1
ATOM 1437 O O . GLN A 1 179 ? -9.570 -27.402 0.230 1.00 89.94 179 GLN A O 1
ATOM 1442 N N . GLN A 1 180 ? -10.233 -26.158 -1.513 1.00 92.25 180 GLN A N 1
ATOM 1443 C CA . GLN A 1 180 ? -9.228 -25.119 -1.327 1.00 92.25 180 GLN A CA 1
ATOM 1444 C C . GLN A 1 180 ? -9.652 -24.154 -0.221 1.00 92.25 180 GLN A C 1
ATOM 1446 O O . GLN A 1 180 ? -10.685 -23.492 -0.309 1.00 92.25 180 GLN A O 1
ATOM 1451 N N . GLU A 1 181 ? -8.814 -24.027 0.804 1.00 90.62 181 GLU A N 1
ATOM 1452 C CA . GLU A 1 181 ? -9.001 -23.045 1.863 1.00 90.62 181 GLU A CA 1
ATOM 1453 C C . GLU A 1 181 ? -8.562 -21.665 1.365 1.00 90.62 181 GLU A C 1
ATOM 1455 O O . GLU A 1 181 ? -7.405 -21.445 0.985 1.00 90.62 181 GLU A O 1
ATOM 1460 N N . ARG A 1 182 ? -9.504 -20.722 1.393 1.00 89.06 182 ARG A N 1
ATOM 1461 C CA . ARG A 1 182 ? -9.288 -19.315 1.058 1.00 89.06 182 ARG A CA 1
ATOM 1462 C C . ARG A 1 182 ? -9.088 -18.510 2.334 1.00 89.06 182 ARG A C 1
ATOM 1464 O O . ARG A 1 182 ? -9.856 -18.620 3.285 1.00 89.06 182 ARG A O 1
ATOM 1471 N N . ARG A 1 183 ? -8.039 -17.695 2.348 1.00 89.44 183 ARG A N 1
ATOM 1472 C CA . ARG A 1 183 ? -7.739 -16.735 3.413 1.00 89.44 183 ARG A CA 1
ATOM 1473 C C . ARG A 1 183 ? -7.599 -15.345 2.823 1.00 89.44 183 ARG A C 1
ATOM 1475 O O . ARG A 1 183 ? -7.394 -15.184 1.622 1.00 89.44 183 ARG A O 1
ATOM 1482 N N . HIS A 1 184 ? -7.675 -14.340 3.684 1.00 89.75 184 HIS A N 1
ATOM 1483 C CA . HIS A 1 184 ? -7.520 -12.947 3.291 1.00 89.75 184 HIS A CA 1
ATOM 1484 C C . HIS A 1 184 ? -6.343 -12.310 4.024 1.00 89.75 184 HIS A C 1
ATOM 1486 O O . HIS A 1 184 ? -6.051 -12.633 5.175 1.00 89.75 184 HIS A O 1
ATOM 1492 N N . THR A 1 185 ? -5.668 -11.388 3.351 1.00 93.06 185 THR A N 1
ATOM 1493 C CA . THR A 1 185 ? -4.639 -10.518 3.923 1.00 93.06 185 THR A CA 1
ATOM 1494 C C . THR A 1 185 ? -4.826 -9.104 3.386 1.00 93.06 185 THR A C 1
ATOM 1496 O O . THR A 1 185 ? -5.438 -8.923 2.336 1.00 93.06 185 THR A O 1
ATOM 1499 N N . PHE A 1 186 ? -4.328 -8.092 4.087 1.00 95.50 186 PHE A N 1
ATOM 1500 C CA . PHE A 1 186 ? -4.363 -6.716 3.601 1.00 95.50 186 PHE A CA 1
ATOM 1501 C C . PHE A 1 186 ? -3.065 -6.385 2.878 1.00 95.50 186 PHE A C 1
ATOM 1503 O O . PHE A 1 186 ? -1.972 -6.634 3.390 1.00 95.50 186 PHE A O 1
ATOM 1510 N N . LYS A 1 187 ? -3.193 -5.821 1.679 1.00 96.94 187 LYS A N 1
ATOM 1511 C CA . LYS A 1 187 ? -2.065 -5.429 0.835 1.00 96.94 187 LYS A CA 1
ATOM 1512 C C . LYS A 1 187 ? -2.257 -4.018 0.314 1.00 96.94 187 LYS A C 1
ATOM 1514 O O . LYS A 1 187 ? -3.387 -3.567 0.116 1.00 96.94 187 LYS A O 1
ATOM 1519 N N . VAL A 1 188 ? -1.144 -3.341 0.053 1.00 97.38 188 VAL A N 1
ATOM 1520 C CA . VAL A 1 188 ? -1.153 -2.070 -0.672 1.00 97.38 188 VAL A CA 1
ATOM 1521 C C . VAL A 1 188 ? -1.328 -2.359 -2.159 1.00 97.38 188 VAL A C 1
ATOM 1523 O O . VAL A 1 188 ? -0.542 -3.083 -2.770 1.00 97.38 188 VAL A O 1
ATOM 1526 N N . PHE A 1 189 ? -2.396 -1.818 -2.738 1.00 95.38 189 PHE A N 1
ATOM 1527 C CA . PHE A 1 189 ? -2.715 -1.959 -4.161 1.00 95.38 189 PHE A CA 1
ATOM 1528 C C . PHE A 1 189 ? -2.246 -0.767 -4.986 1.00 95.38 189 PHE A C 1
ATOM 1530 O O . PHE A 1 189 ? -1.921 -0.932 -6.162 1.00 95.38 189 PHE A O 1
ATOM 1537 N N . ASN A 1 190 ? -2.244 0.414 -4.372 1.00 94.88 190 ASN A N 1
ATOM 1538 C CA . ASN A 1 190 ? -1.829 1.660 -4.989 1.00 94.88 190 ASN A CA 1
ATOM 1539 C C . ASN A 1 190 ? -1.152 2.555 -3.949 1.00 94.88 190 ASN A C 1
ATOM 1541 O O . ASN A 1 190 ? -1.510 2.516 -2.771 1.00 94.88 190 ASN A O 1
ATOM 1545 N N . VAL A 1 191 ? -0.216 3.374 -4.407 1.00 96.31 191 VAL A N 1
ATOM 1546 C CA . VAL A 1 191 ? 0.518 4.351 -3.605 1.00 96.31 191 VAL A CA 1
ATOM 1547 C C . VAL A 1 191 ? 0.607 5.648 -4.398 1.00 96.31 191 VAL A C 1
ATOM 1549 O O . VAL A 1 191 ? 0.834 5.599 -5.604 1.00 96.31 191 VAL A O 1
ATOM 1552 N N . VAL A 1 192 ? 0.401 6.785 -3.736 1.00 96.56 192 VAL A N 1
ATOM 1553 C CA . VAL A 1 192 ? 0.575 8.135 -4.298 1.00 96.56 192 VAL A CA 1
ATOM 1554 C C . VAL A 1 192 ? 1.288 9.021 -3.285 1.00 96.56 192 VAL A C 1
ATOM 1556 O O . VAL A 1 192 ? 1.130 8.794 -2.087 1.00 96.56 192 VAL A O 1
ATOM 1559 N N . LEU A 1 193 ? 2.063 10.013 -3.728 1.00 95.75 193 LEU A N 1
ATOM 1560 C CA . LEU A 1 193 ? 2.683 10.968 -2.805 1.00 95.75 193 LEU A CA 1
ATOM 1561 C C . LEU A 1 193 ? 1.638 11.690 -1.956 1.00 95.75 193 LEU A C 1
ATOM 1563 O O . LEU A 1 193 ? 0.572 12.086 -2.431 1.00 95.75 193 LEU A O 1
ATOM 1567 N N . TRP A 1 194 ? 1.970 11.875 -0.683 1.00 95.50 194 TRP A N 1
ATOM 1568 C CA . TRP A 1 194 ? 1.174 12.667 0.235 1.00 95.50 194 TRP A CA 1
ATOM 1569 C C . TRP A 1 194 ? 1.841 14.027 0.428 1.00 95.50 194 TRP A C 1
ATOM 1571 O O . TRP A 1 194 ? 2.720 14.183 1.268 1.00 95.50 194 TRP A O 1
ATOM 1581 N N . GLY A 1 195 ? 1.423 15.012 -0.371 1.00 89.06 195 GLY A N 1
ATOM 1582 C CA . GLY A 1 195 ? 2.069 16.331 -0.416 1.00 89.06 195 GLY A CA 1
ATOM 1583 C C . GLY A 1 195 ? 1.998 17.145 0.884 1.00 89.06 195 GLY A C 1
ATOM 1584 O O . GLY A 1 195 ? 2.808 18.043 1.075 1.00 89.06 195 GLY A O 1
ATOM 1585 N N . GLU A 1 196 ? 1.056 16.837 1.779 1.00 88.81 196 GLU A N 1
ATOM 1586 C CA . GLU A 1 196 ? 0.962 17.460 3.111 1.00 88.81 196 GLU A CA 1
ATOM 1587 C C . GLU A 1 196 ? 1.729 16.683 4.193 1.00 88.81 196 GLU A C 1
ATOM 1589 O O . GLU A 1 196 ? 1.820 17.144 5.331 1.00 88.81 196 GLU A O 1
ATOM 1594 N N . GLY A 1 197 ? 2.235 15.492 3.868 1.00 87.81 197 GLY A N 1
ATOM 1595 C CA . GLY A 1 197 ? 2.952 14.654 4.815 1.00 87.81 197 GLY A CA 1
ATOM 1596 C C . GLY A 1 197 ? 4.376 15.143 5.046 1.00 87.81 197 GLY A C 1
ATOM 1597 O O . GLY A 1 197 ? 5.028 15.682 4.152 1.00 87.81 197 GLY A O 1
ATOM 1598 N N . GLN A 1 198 ? 4.876 14.925 6.257 1.00 90.00 198 GLN A N 1
ATOM 1599 C CA . GLN A 1 198 ? 6.269 15.191 6.590 1.00 90.00 198 GLN A CA 1
ATOM 1600 C C . GLN A 1 198 ? 7.130 13.984 6.203 1.00 90.00 198 GLN A C 1
ATOM 1602 O O . GLN A 1 198 ? 6.788 12.846 6.527 1.00 90.00 198 GLN A O 1
ATOM 1607 N N . GLN A 1 199 ? 8.242 14.233 5.509 1.00 91.62 199 GLN A N 1
ATOM 1608 C CA . GLN A 1 199 ? 9.256 13.210 5.263 1.00 91.62 199 GLN A CA 1
ATOM 1609 C C . GLN A 1 199 ? 9.935 12.827 6.579 1.00 91.62 199 GLN A C 1
ATOM 1611 O O . GLN A 1 199 ? 10.261 13.705 7.377 1.00 91.62 199 GLN A O 1
ATOM 1616 N N . LEU A 1 200 ? 10.130 11.526 6.775 1.00 90.50 200 LEU A N 1
ATOM 1617 C CA . LEU A 1 200 ? 10.846 10.976 7.922 1.00 90.50 200 LEU A CA 1
ATOM 1618 C C . LEU A 1 200 ? 12.217 10.464 7.494 1.00 90.50 200 LEU A C 1
ATOM 1620 O O . LEU A 1 200 ? 12.385 10.009 6.362 1.00 90.50 200 LEU A O 1
ATOM 1624 N N . ASP A 1 201 ? 13.174 10.497 8.408 1.00 87.38 201 ASP A N 1
ATOM 1625 C CA . ASP A 1 201 ? 14.452 9.824 8.223 1.00 87.38 201 ASP A CA 1
ATOM 1626 C C . ASP A 1 201 ? 14.294 8.309 8.426 1.00 87.38 201 ASP A C 1
ATOM 1628 O O . ASP A 1 201 ? 13.424 7.834 9.163 1.00 87.38 201 ASP A O 1
ATOM 1632 N N . ALA A 1 202 ? 15.170 7.516 7.800 1.00 80.50 202 ALA A N 1
ATOM 1633 C CA . ALA A 1 202 ? 15.130 6.054 7.903 1.00 80.50 202 ALA A CA 1
ATOM 1634 C C . ALA A 1 202 ? 15.167 5.559 9.365 1.00 80.50 202 ALA A C 1
ATOM 1636 O O . ALA A 1 202 ? 14.474 4.609 9.719 1.00 80.50 202 ALA A O 1
ATOM 1637 N N . THR A 1 203 ? 15.902 6.251 10.241 1.00 81.19 203 THR A N 1
ATOM 1638 C CA . THR A 1 203 ? 16.001 5.912 11.669 1.00 81.19 203 THR A CA 1
ATOM 1639 C C . THR A 1 203 ? 14.689 6.085 12.432 1.00 81.19 203 THR A C 1
ATOM 1641 O O . THR A 1 203 ? 14.453 5.367 13.398 1.00 81.19 203 THR A O 1
ATOM 1644 N N . GLU A 1 204 ? 13.819 7.004 12.009 1.00 78.75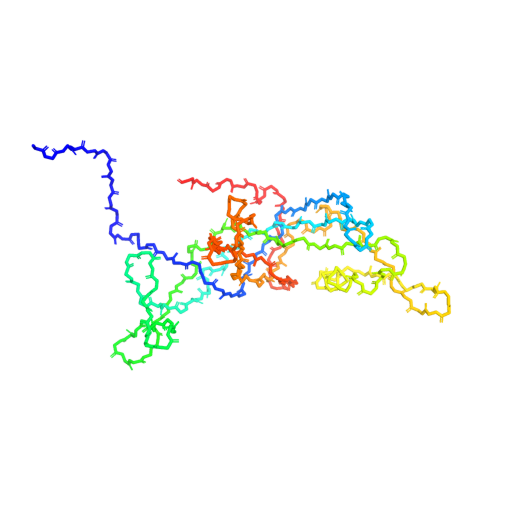 204 GLU A N 1
ATOM 1645 C CA . GLU A 1 204 ? 12.506 7.222 12.638 1.00 78.75 204 GLU A CA 1
ATOM 1646 C C . GLU A 1 204 ? 11.513 6.103 12.270 1.00 78.75 204 GLU A C 1
ATOM 1648 O O . GLU A 1 204 ? 10.528 5.860 12.969 1.00 78.75 204 GLU A O 1
ATOM 1653 N N . LEU A 1 205 ? 11.782 5.372 11.183 1.00 77.31 205 LEU A N 1
ATOM 1654 C CA . LEU A 1 205 ? 10.949 4.269 10.702 1.00 77.31 205 LEU A CA 1
ATOM 1655 C C . LEU A 1 205 ? 11.270 2.924 11.363 1.00 77.31 205 LEU A C 1
ATOM 1657 O O . LEU A 1 205 ? 10.447 2.002 11.273 1.00 77.31 205 LEU A O 1
ATOM 1661 N N . ASP A 1 206 ? 12.406 2.829 12.051 1.00 69.75 206 ASP A N 1
ATOM 1662 C CA . ASP A 1 206 ? 12.891 1.623 12.726 1.00 69.75 206 ASP A CA 1
ATOM 1663 C C . ASP A 1 206 ? 12.443 1.504 14.188 1.00 69.75 206 ASP A C 1
ATOM 1665 O O . ASP A 1 206 ? 12.668 0.458 14.793 1.00 69.75 206 ASP A O 1
ATOM 1669 N N . GLU A 1 207 ? 11.772 2.513 14.763 1.00 56.38 207 GLU A N 1
ATOM 1670 C CA . GLU A 1 207 ? 11.291 2.420 16.146 1.00 56.38 207 GLU A CA 1
ATOM 1671 C C . GLU A 1 207 ? 10.281 1.272 16.290 1.00 56.38 207 GLU A C 1
ATOM 1673 O O . GLU A 1 207 ? 9.144 1.352 15.802 1.00 56.38 207 GLU A O 1
ATOM 1678 N N . ASP A 1 208 ? 10.767 0.200 16.919 1.00 46.75 208 ASP A N 1
ATOM 1679 C CA . ASP A 1 208 ? 10.138 -1.097 17.147 1.00 46.75 208 ASP A CA 1
ATOM 1680 C C . ASP A 1 208 ? 8.769 -0.918 17.811 1.00 46.75 208 ASP A C 1
ATOM 1682 O O . ASP A 1 208 ? 8.644 -0.272 18.855 1.00 46.75 208 ASP A O 1
ATOM 1686 N N . VAL A 1 209 ? 7.723 -1.488 17.212 1.00 48.56 209 VAL A N 1
ATOM 1687 C CA . VAL A 1 209 ? 6.393 -1.503 17.828 1.00 48.56 209 VAL A CA 1
ATOM 1688 C C . VAL A 1 209 ? 6.432 -2.549 18.948 1.00 48.56 209 VAL A C 1
ATOM 1690 O O . VAL A 1 209 ? 6.645 -3.724 18.644 1.00 48.56 209 VAL A O 1
ATOM 1693 N N . PRO A 1 210 ? 6.232 -2.183 20.229 1.00 40.62 210 PRO A N 1
ATOM 1694 C CA . PRO A 1 210 ? 6.159 -3.170 21.297 1.00 40.62 210 PRO A CA 1
ATOM 1695 C C . PRO A 1 210 ? 4.973 -4.107 21.035 1.00 40.62 210 PRO A C 1
ATOM 1697 O O . PRO A 1 210 ? 3.860 -3.636 20.785 1.00 40.62 210 PRO A O 1
ATOM 1700 N N . PHE A 1 211 ? 5.251 -5.412 21.055 1.00 43.25 211 PHE A N 1
ATOM 1701 C CA . PHE A 1 211 ? 4.288 -6.502 20.874 1.00 43.25 211 PHE A CA 1
ATOM 1702 C C . PHE A 1 211 ? 3.128 -6.461 21.877 1.00 43.25 211 PHE A C 1
ATOM 1704 O O . PHE A 1 211 ? 3.367 -6.120 23.060 1.00 43.25 211 PHE A O 1
#

Radius of gyration: 21.53 Å; chains: 1; bounding box: 48×47×74 Å

Sequence (211 aa):
MPKTIEATYDPSKVWKPIEEGIYPAHIKGISSKEVHTRAGEAIVVNMRYRVADEVTKYTQPLWEMDGYKYVTDDDDQRVPLTNGKGEQSVSTCEHLKGKEFQDNGFFIFTDSSASTKNRRYFELLNNLEINCEETDLDGNKVKKLVLIEEDDVVGKPVMVTVKRQEFVTSETKHLPVEQQERRHTFKVFNVVLWGEGQQLDATELDEDVPF